Protein AF-A0A4Q5YR07-F1 (afdb_monomer_lite)

Foldseek 3Di:
DDDDDDDDDDDDDDDDDDDDDDDDDDPPPPFDKDKDKDFAFFPFQADPVNPDGAPPPATEREQAPPFQDQFAFQAVVQQKKKKDKDWDAALWKWFFFKKKFKKWAAQDPDQDDFFDFKWKFKFLDDCQPDHGDTPDTDPPDGFWDDKDWPSYFRAYVVGDVPNRRITMIITMGGGGDMDHGGMMMMMMHTYTDPVGDGMGFGWRGDYNDQADPPAFMWMARPDPPPGGIDACFSPDDPDTYGTHTIMMTITGIPQLPPDDAFPKDKPPAPDAAPQDKIFIDRADWKAKDDPAQWPDGIDRIITGAHQAWDKMKMWGHHSRHIDIDIGIHGHHDDPPDPPDPDPPDDPPPPPVPDDDPPDDDDDD

Sequence (364 aa):
MQSNTTQKNITAFFRHGLMLALLFLLTGTAWAQQVYMNGNLRTGTSNAAGTFTAPAGYFVSELQPGNPSPGLSFNWNGNFSAADDFTVPAGQTWNVTQMEFYAYVTGYTSTTVPFDTLFVKIYNTNPSVGTPTPIYGDFTTNRLGTVVSDSTYRLTNPLGTPPTNRLIWRVPANVTTTLTAGTYWVEWSLSGIASVPSHFGPASTVVGTSTQPGNNALQHNFGTTNPGWTAANNATAPAVLPQDFPFKVYYTTTSTCTGPTPTVTVSPSTNLCGPVTLTASGATDYTWTPTAGLSTTTGATVTASPTTTTTYTVTGVTAGCVGTTTVTVNAGPTSAELTGVDPGVIFDQNFDGGLPANWLSVNN

Radius of gyration: 30.44 Å; chains: 1; bounding box: 107×76×51 Å

Secondary structure (DSSP, 8-state):
-------------------------------PPEEEEES----BSB-TTSS-BPPTT-EEEEPPTT---S-EE-BGGGTEEEEEEEEEEEEEEEEEEEEEEEEE-TT---SS--EEEEEEEEESS-TTSS-PPPSEEESSS--B---EEEEEEEE-SSPPSSTTS-EEEEEEEEEEEEEEEEEEEEEEEEEE-TT----EEPPP-BTTBS--TT---EEEE-SSSS-EEEE-B-SSSS---B----EEEEEEE-----SPPP--EEES-SS-BSSEEEEEESSSEEEEE--TTBS-SBSSEEEE--SS-EEEEEEEEETTEEEEEEEEEBPP----------TT----S-GGG---TT------

pLDDT: mean 82.85, std 19.97, range [24.5, 98.81]

Structure (mmCIF, N/CA/C/O backbone):
data_AF-A0A4Q5YR07-F1
#
_entry.id   AF-A0A4Q5YR07-F1
#
loop_
_atom_site.group_PDB
_atom_site.id
_atom_site.type_symbol
_atom_site.label_atom_id
_atom_site.label_alt_id
_atom_site.label_comp_id
_atom_site.label_asym_id
_atom_site.label_entity_id
_atom_site.label_seq_id
_atom_site.pdbx_PDB_ins_code
_atom_site.Cartn_x
_atom_site.Cartn_y
_atom_site.Cartn_z
_atom_site.occupancy
_atom_site.B_iso_or_equiv
_atom_site.auth_seq_id
_atom_site.auth_comp_id
_atom_site.auth_asym_id
_atom_site.auth_atom_id
_atom_site.pdbx_PDB_model_num
ATOM 1 N N . MET A 1 1 ? -26.025 -18.481 -27.783 1.00 30.77 1 MET A N 1
ATOM 2 C CA . MET A 1 1 ? -27.016 -19.521 -27.425 1.00 30.77 1 MET A CA 1
ATOM 3 C C . MET A 1 1 ? -26.264 -20.804 -27.124 1.00 30.77 1 MET A C 1
ATOM 5 O O . MET A 1 1 ? -25.329 -21.078 -27.858 1.00 30.77 1 MET A O 1
ATOM 9 N N . GLN A 1 2 ? -26.699 -21.543 -26.094 1.00 28.58 2 GLN A N 1
ATOM 10 C CA . GLN A 1 2 ? -26.181 -22.848 -25.633 1.00 28.58 2 GLN A CA 1
ATOM 11 C C . GLN A 1 2 ? -24.706 -22.899 -25.143 1.00 28.58 2 GLN A C 1
ATOM 13 O O . GLN A 1 2 ? -23.874 -22.146 -25.626 1.00 28.58 2 GLN A O 1
ATOM 18 N N . SER A 1 3 ? -24.282 -23.824 -24.266 1.00 25.83 3 SER A N 1
ATOM 19 C CA . SER A 1 3 ? -24.809 -24.325 -22.968 1.00 25.83 3 SER A CA 1
ATOM 20 C C . SER A 1 3 ? -23.973 -25.546 -22.515 1.00 25.83 3 SER A C 1
ATOM 22 O O . SER A 1 3 ? -23.576 -26.353 -23.345 1.00 25.83 3 SER A O 1
ATOM 24 N N . ASN A 1 4 ? -23.795 -25.694 -21.195 1.00 25.14 4 ASN A N 1
ATOM 25 C CA . ASN A 1 4 ? -23.444 -26.918 -20.449 1.00 25.14 4 ASN A CA 1
ATOM 26 C C . ASN A 1 4 ? -22.025 -27.531 -20.542 1.00 25.14 4 ASN A C 1
ATOM 28 O O . ASN A 1 4 ? -21.714 -28.365 -21.382 1.00 25.14 4 ASN A O 1
ATOM 32 N N . THR A 1 5 ? -21.230 -27.229 -19.509 1.00 32.19 5 THR A N 1
ATOM 33 C CA . THR A 1 5 ? -20.940 -28.151 -18.384 1.00 32.19 5 THR A CA 1
ATOM 34 C C . THR A 1 5 ? -20.774 -29.655 -18.669 1.00 32.19 5 THR A C 1
ATOM 36 O O . THR A 1 5 ? -21.744 -30.323 -19.012 1.00 32.19 5 THR A O 1
ATOM 39 N N . THR A 1 6 ? -19.630 -30.237 -18.273 1.00 28.30 6 THR A N 1
ATOM 40 C CA . THR A 1 6 ? -19.562 -31.509 -17.505 1.00 28.30 6 THR A CA 1
ATOM 41 C C . THR A 1 6 ? -18.228 -31.620 -16.747 1.00 28.30 6 THR A C 1
ATOM 43 O O . THR A 1 6 ? -17.165 -31.363 -17.300 1.00 28.30 6 THR A O 1
ATOM 46 N N . GLN A 1 7 ? -18.293 -32.042 -15.481 1.00 30.34 7 GLN A N 1
ATOM 47 C CA . GLN A 1 7 ? -17.169 -32.353 -14.587 1.00 30.34 7 GLN A CA 1
ATOM 48 C C . GLN A 1 7 ? -17.347 -33.797 -14.085 1.00 30.34 7 GLN A C 1
ATOM 50 O O . GLN A 1 7 ? -18.448 -34.105 -13.629 1.00 30.34 7 GLN A O 1
ATOM 55 N N . LYS A 1 8 ? -16.305 -34.651 -14.172 1.00 24.50 8 LYS A N 1
ATOM 56 C CA . LYS A 1 8 ? -16.073 -35.974 -13.506 1.00 24.50 8 LYS A CA 1
ATOM 57 C C . LYS A 1 8 ? -14.959 -36.737 -14.267 1.00 24.50 8 LYS A C 1
ATOM 59 O O . LYS A 1 8 ? -14.778 -36.467 -15.445 1.00 24.50 8 LYS A O 1
ATOM 64 N N . ASN A 1 9 ? -14.161 -37.661 -13.713 1.00 27.08 9 ASN A N 1
ATOM 65 C CA . ASN A 1 9 ? -14.263 -38.482 -12.493 1.00 27.08 9 ASN A CA 1
ATOM 66 C C . ASN A 1 9 ? -12.887 -38.730 -11.824 1.00 27.08 9 ASN A C 1
ATOM 68 O O . ASN A 1 9 ? -11.843 -38.554 -12.444 1.00 27.08 9 ASN A O 1
ATOM 72 N N . ILE A 1 10 ? -12.922 -39.238 -10.585 1.00 31.88 10 ILE A N 1
ATOM 73 C CA . ILE A 1 10 ? -11.793 -39.808 -9.823 1.00 31.88 10 ILE A CA 1
ATOM 74 C C . ILE A 1 10 ? -11.963 -41.340 -9.730 1.00 31.88 10 ILE A C 1
ATOM 76 O O . ILE A 1 10 ? -13.089 -41.822 -9.616 1.00 31.88 10 ILE A O 1
ATOM 80 N N . THR A 1 11 ? -10.859 -42.092 -9.689 1.00 27.42 11 THR A N 1
ATOM 81 C CA . THR A 1 11 ? -10.778 -43.509 -9.259 1.00 27.42 11 THR A CA 1
ATOM 82 C C . THR A 1 11 ? -9.706 -43.615 -8.161 1.00 27.42 11 THR A C 1
ATOM 84 O O . THR A 1 11 ? -8.580 -43.211 -8.424 1.00 27.42 11 THR A O 1
ATOM 87 N N . ALA A 1 12 ? -9.943 -43.965 -6.888 1.00 27.55 12 ALA A N 1
ATOM 88 C CA . ALA A 1 12 ? -10.706 -45.044 -6.225 1.00 27.55 12 ALA A CA 1
ATOM 89 C C . ALA A 1 12 ? -9.799 -46.204 -5.748 1.00 27.55 12 ALA A C 1
ATOM 91 O O . ALA A 1 12 ? -9.234 -46.907 -6.577 1.00 27.55 12 ALA A O 1
ATOM 92 N N . PHE A 1 13 ? -9.731 -46.446 -4.425 1.00 27.05 13 PHE A N 1
ATOM 93 C CA . PHE A 1 13 ? -9.347 -47.740 -3.820 1.00 27.05 13 PHE A CA 1
ATOM 94 C C . PHE A 1 13 ? -9.977 -47.948 -2.417 1.00 27.05 13 PHE A C 1
ATOM 96 O O . PHE A 1 13 ? -10.456 -47.001 -1.797 1.00 27.05 13 PHE A O 1
ATOM 103 N N . PHE A 1 14 ? -10.027 -49.207 -1.958 1.00 30.06 14 PHE A N 1
ATOM 104 C CA . PHE A 1 14 ? -10.931 -49.793 -0.934 1.00 30.06 14 PHE A CA 1
ATOM 105 C C . PHE A 1 14 ? -10.131 -50.630 0.113 1.00 30.06 14 PHE A C 1
ATOM 107 O O . PHE A 1 14 ? -9.016 -51.024 -0.211 1.00 30.06 14 PHE A O 1
ATOM 114 N N . ARG A 1 15 ? -10.590 -51.028 1.324 1.00 32.94 15 ARG A N 1
ATOM 115 C CA . ARG A 1 15 ? -11.853 -50.876 2.109 1.00 32.94 15 ARG A CA 1
ATOM 116 C C . ARG A 1 15 ? -11.593 -51.255 3.603 1.00 32.94 15 ARG A C 1
ATOM 118 O O . ARG A 1 15 ? -10.684 -52.040 3.849 1.00 32.94 15 ARG A O 1
ATOM 125 N N . HIS A 1 16 ? -12.492 -50.853 4.523 1.00 31.12 16 HIS A N 1
ATOM 126 C CA . HIS A 1 16 ? -12.628 -51.255 5.955 1.00 31.12 16 HIS A CA 1
ATOM 127 C C . HIS A 1 16 ? -11.674 -50.549 6.955 1.00 31.12 16 HIS A C 1
ATOM 129 O O . HIS A 1 16 ? -10.504 -50.380 6.653 1.00 31.12 16 HIS A O 1
ATOM 135 N N . GLY A 1 17 ? -12.098 -50.142 8.163 1.00 26.98 17 GLY A N 1
ATOM 136 C CA . GLY A 1 17 ? -13.443 -50.165 8.764 1.00 26.98 17 GLY A CA 1
ATOM 137 C C . GLY A 1 17 ? -13.484 -49.601 10.204 1.00 26.98 17 GLY A C 1
ATOM 138 O O . GLY A 1 17 ? -12.454 -49.220 10.744 1.00 26.98 17 GLY A O 1
ATOM 139 N N . LEU A 1 18 ? -14.683 -49.631 10.807 1.00 28.12 18 LEU A N 1
ATOM 140 C CA . LEU A 1 18 ? -15.052 -49.241 12.186 1.00 28.12 18 LEU A CA 1
ATOM 141 C C . LEU A 1 18 ? -15.192 -47.730 12.498 1.00 28.12 18 LEU A C 1
ATOM 143 O O . LEU A 1 18 ? -14.236 -46.962 12.489 1.00 28.12 18 LEU A O 1
ATOM 147 N N . MET A 1 19 ? -16.421 -47.327 12.844 1.00 30.62 19 MET A N 1
ATOM 148 C CA . MET A 1 19 ? -16.725 -46.044 13.489 1.00 30.62 19 MET A CA 1
ATOM 149 C C . MET A 1 19 ? -16.301 -46.071 14.963 1.00 30.62 19 MET A C 1
ATOM 151 O O . MET A 1 19 ? -16.647 -47.009 15.679 1.00 30.62 19 MET A O 1
ATOM 155 N N . LEU A 1 20 ? -15.695 -44.983 15.439 1.00 28.19 20 LEU A N 1
ATOM 156 C CA . LEU A 1 20 ? -15.760 -44.581 16.844 1.00 28.19 20 LEU A CA 1
ATOM 157 C C . LEU A 1 20 ? -16.170 -43.103 16.892 1.00 28.19 20 LEU A C 1
ATOM 159 O O . LEU A 1 20 ? -15.632 -42.287 16.146 1.00 28.19 20 LEU A O 1
ATOM 163 N N . ALA A 1 21 ? -17.165 -42.774 17.713 1.00 31.42 21 ALA A N 1
ATOM 164 C CA . ALA A 1 21 ? -17.723 -41.428 17.809 1.00 31.42 21 ALA A CA 1
ATOM 165 C C . ALA A 1 21 ? -17.108 -40.640 18.979 1.00 31.42 21 ALA A C 1
ATOM 167 O O . ALA A 1 21 ? -16.746 -41.233 19.988 1.00 31.42 21 ALA A O 1
ATOM 168 N N . LEU A 1 22 ? -17.084 -39.306 18.839 1.00 35.78 22 LEU A N 1
ATOM 169 C CA . LEU A 1 22 ? -16.732 -38.294 19.851 1.00 35.78 22 LEU A CA 1
ATOM 170 C C . LEU A 1 22 ? -15.354 -38.441 20.535 1.00 35.78 22 LEU A C 1
ATOM 172 O O . LEU A 1 22 ? -15.221 -39.170 21.509 1.00 35.78 22 LEU A O 1
ATOM 176 N N . LEU A 1 23 ? -14.397 -37.583 20.153 1.00 31.61 23 LEU A N 1
ATOM 177 C CA . LEU A 1 23 ? -13.938 -36.474 21.014 1.00 31.61 23 LEU A CA 1
ATOM 178 C C . LEU A 1 23 ? -12.977 -35.544 20.244 1.00 31.61 23 LEU A C 1
ATOM 180 O O . LEU A 1 23 ? -11.852 -35.927 19.950 1.00 31.61 23 LEU A O 1
ATOM 184 N N . PHE A 1 24 ? -13.389 -34.303 19.978 1.00 30.42 24 PHE A N 1
ATOM 185 C CA . PHE A 1 24 ? -12.469 -33.184 19.717 1.00 30.42 24 PHE A CA 1
ATOM 186 C C . PHE A 1 24 ? -13.055 -31.905 20.329 1.00 30.42 24 PHE A C 1
ATOM 188 O O . PHE A 1 24 ? -13.577 -31.027 19.646 1.00 30.42 24 PHE A O 1
ATOM 195 N N . LEU A 1 25 ? -12.982 -31.820 21.660 1.00 37.53 25 LEU A N 1
ATOM 196 C CA . LEU A 1 25 ? -12.890 -30.514 22.310 1.00 37.53 25 LEU A CA 1
ATOM 197 C C . LEU A 1 25 ? -11.499 -29.932 22.011 1.00 37.53 25 LEU A C 1
ATOM 199 O O . LEU A 1 25 ? -10.520 -30.673 21.988 1.00 37.53 25 LEU A O 1
ATOM 203 N N . LEU A 1 26 ? -11.423 -28.607 21.858 1.00 43.66 26 LEU A N 1
ATOM 204 C CA . LEU A 1 26 ? -10.180 -27.826 21.768 1.00 43.66 26 LEU A CA 1
ATOM 205 C C . LEU A 1 26 ? -9.256 -28.166 20.580 1.00 43.66 26 LEU A C 1
ATOM 207 O O . LEU A 1 26 ? -8.098 -28.538 20.755 1.00 43.66 26 LEU A O 1
ATOM 211 N N . THR A 1 27 ? -9.701 -27.859 19.359 1.00 39.06 27 THR A N 1
ATOM 212 C CA . THR A 1 27 ? -8.767 -27.305 18.364 1.00 39.06 27 THR A CA 1
ATOM 213 C C . THR A 1 27 ? -8.758 -25.790 18.528 1.00 39.06 27 THR A C 1
ATOM 215 O O . THR A 1 27 ? -9.731 -25.126 18.166 1.00 39.06 27 THR A O 1
ATOM 218 N N . GLY A 1 28 ? -7.687 -25.234 19.098 1.00 37.22 28 GLY A N 1
ATOM 219 C CA . GLY A 1 28 ? -7.513 -23.782 19.141 1.00 37.22 28 GLY A CA 1
ATOM 220 C C . GLY A 1 28 ? -7.574 -23.205 17.726 1.00 37.22 28 GLY A C 1
ATOM 221 O O . GLY A 1 28 ? -6.997 -23.777 16.800 1.00 37.22 28 GLY A O 1
ATOM 222 N N . THR A 1 29 ? -8.282 -22.091 17.549 1.00 46.03 29 THR A N 1
ATOM 223 C CA . THR A 1 29 ? -8.342 -21.375 16.272 1.00 46.03 29 THR A CA 1
ATOM 224 C C . THR A 1 29 ? -6.957 -20.830 15.940 1.00 46.03 29 THR A C 1
ATOM 226 O O . THR A 1 29 ? -6.579 -19.747 16.388 1.00 46.03 29 THR A O 1
ATOM 229 N N . ALA A 1 30 ? -6.184 -21.587 15.162 1.00 46.91 30 ALA A N 1
ATOM 230 C CA . ALA A 1 30 ? -4.974 -21.081 14.538 1.00 46.91 30 ALA A CA 1
ATOM 231 C C . ALA A 1 30 ? -5.385 -19.945 13.593 1.00 46.91 30 ALA A C 1
ATOM 233 O O . ALA A 1 30 ? -5.995 -20.184 12.550 1.00 46.91 30 ALA A O 1
ATOM 234 N N . TRP A 1 31 ? -5.116 -18.704 14.000 1.00 60.69 31 TRP A N 1
ATOM 235 C CA . TRP A 1 31 ? -5.473 -17.519 13.230 1.00 60.69 31 TRP A CA 1
ATOM 236 C C . TRP A 1 31 ? -4.753 -17.564 11.880 1.00 60.69 31 TRP A C 1
ATOM 238 O O . TRP A 1 31 ? -3.525 -17.488 11.822 1.00 60.69 31 TRP A O 1
ATOM 248 N N . ALA A 1 32 ? -5.515 -17.721 10.797 1.00 71.75 32 ALA A N 1
ATOM 249 C CA . ALA A 1 32 ? -4.956 -17.730 9.453 1.00 71.75 32 ALA A CA 1
ATOM 250 C C . ALA A 1 32 ? -4.275 -16.385 9.162 1.00 71.75 32 ALA A C 1
ATOM 252 O O . ALA A 1 32 ? -4.834 -15.326 9.455 1.00 71.75 32 ALA A O 1
ATOM 253 N N . GLN A 1 33 ? -3.076 -16.431 8.577 1.00 84.69 33 GLN A N 1
ATOM 254 C CA . GLN A 1 33 ? -2.374 -15.228 8.144 1.00 84.69 33 GLN A CA 1
ATOM 255 C C . GLN A 1 33 ? -3.175 -14.547 7.027 1.00 84.69 33 GLN A C 1
ATOM 257 O O . GLN A 1 33 ? -3.495 -15.160 6.008 1.00 84.69 33 GLN A O 1
ATOM 262 N N . GLN A 1 34 ? -3.500 -13.280 7.240 1.00 89.31 34 GLN A N 1
ATOM 263 C CA . GLN A 1 34 ? -4.187 -12.400 6.307 1.00 89.31 34 GLN A CA 1
ATOM 264 C C . GLN A 1 34 ? -3.187 -11.438 5.663 1.00 89.31 34 GLN A C 1
ATOM 266 O O . GLN A 1 34 ? -2.083 -11.220 6.169 1.00 89.31 34 GLN A O 1
ATOM 271 N N . VAL A 1 35 ? -3.582 -10.872 4.522 1.00 89.56 35 VAL A N 1
ATOM 272 C CA . VAL A 1 35 ? -2.758 -9.948 3.742 1.00 89.56 35 VAL A CA 1
ATOM 273 C C . VAL A 1 35 ? -3.606 -8.752 3.340 1.00 89.56 35 VAL A C 1
ATOM 275 O O . VAL A 1 35 ? -4.574 -8.896 2.596 1.00 89.56 35 VAL A O 1
ATOM 278 N N . TYR A 1 36 ? -3.225 -7.571 3.812 1.00 92.88 36 TYR A N 1
ATOM 279 C CA . TYR A 1 36 ? -3.660 -6.308 3.226 1.00 92.88 36 TYR A CA 1
ATOM 280 C C . TYR A 1 36 ? -2.686 -5.943 2.105 1.00 92.88 36 TYR A C 1
ATOM 282 O O . TYR A 1 36 ? -1.485 -6.197 2.222 1.00 92.88 36 TYR A O 1
ATOM 290 N N . MET A 1 37 ? -3.204 -5.373 1.021 1.00 91.75 37 MET A N 1
ATOM 291 C CA . MET A 1 37 ? -2.425 -4.935 -0.134 1.00 91.75 37 MET A CA 1
ATOM 292 C C . MET A 1 37 ? -2.794 -3.482 -0.417 1.00 91.75 37 MET A C 1
ATOM 294 O O . MET A 1 37 ? -3.957 -3.216 -0.720 1.00 91.75 37 MET A O 1
ATOM 298 N N . ASN A 1 38 ? -1.825 -2.571 -0.322 1.00 92.12 38 ASN A N 1
ATOM 299 C CA . ASN A 1 38 ? -1.979 -1.245 -0.902 1.00 92.12 38 ASN A CA 1
ATOM 300 C C . ASN A 1 38 ? -1.567 -1.296 -2.371 1.00 92.12 38 ASN A C 1
ATOM 302 O O . ASN A 1 38 ? -0.552 -1.917 -2.699 1.00 92.12 38 ASN A O 1
ATOM 306 N N . GLY A 1 39 ? -2.338 -0.632 -3.230 1.00 86.31 39 GLY A N 1
ATOM 307 C CA . GLY A 1 39 ? -2.046 -0.481 -4.653 1.00 86.31 39 GLY A CA 1
ATOM 308 C C . GLY A 1 39 ? -1.987 -1.767 -5.494 1.00 86.31 39 GLY A C 1
ATOM 309 O O . GLY A 1 39 ? -1.956 -2.899 -5.013 1.00 86.31 39 GLY A O 1
ATOM 310 N N . ASN A 1 40 ? -1.930 -1.571 -6.812 1.00 86.75 40 ASN A N 1
ATOM 311 C CA . ASN A 1 40 ? -1.648 -2.628 -7.787 1.00 86.75 40 ASN A CA 1
ATOM 312 C C . ASN A 1 40 ? -0.242 -2.438 -8.369 1.00 86.75 40 ASN A C 1
ATOM 314 O O . ASN A 1 40 ? 0.288 -1.332 -8.386 1.00 86.75 40 ASN A O 1
ATOM 318 N N . LEU A 1 41 ? 0.365 -3.503 -8.899 1.00 89.00 41 LEU A N 1
ATOM 319 C CA . LEU A 1 41 ? 1.694 -3.425 -9.526 1.00 89.00 41 LEU A CA 1
ATOM 320 C C . LEU A 1 41 ? 1.704 -3.857 -10.997 1.00 89.00 41 LEU A C 1
ATOM 322 O O . LEU A 1 41 ? 2.400 -3.250 -11.812 1.00 89.00 41 LEU A O 1
ATOM 326 N N . ARG A 1 42 ? 0.972 -4.922 -11.339 1.00 93.69 42 ARG A N 1
ATOM 327 C CA . ARG A 1 42 ? 1.025 -5.577 -12.655 1.00 93.69 42 ARG A CA 1
ATOM 328 C C . ARG A 1 42 ? -0.058 -5.038 -13.585 1.00 93.69 42 ARG A C 1
ATOM 330 O O . ARG A 1 42 ? -1.208 -4.909 -13.181 1.00 93.69 42 ARG A O 1
ATOM 337 N N . THR A 1 43 ? 0.305 -4.802 -14.842 1.00 93.06 43 THR A N 1
ATOM 338 C CA . THR A 1 43 ? -0.604 -4.338 -15.907 1.00 93.06 43 THR A CA 1
ATOM 339 C C . THR A 1 43 ? -0.959 -5.432 -16.913 1.00 93.06 43 THR A C 1
ATOM 341 O O . THR A 1 43 ? -1.889 -5.258 -17.693 1.00 93.06 43 THR A O 1
ATOM 344 N N . GLY A 1 44 ? -0.254 -6.568 -16.891 1.00 91.75 44 GLY A N 1
ATOM 345 C CA . GLY A 1 44 ? -0.522 -7.721 -17.751 1.00 91.75 44 GLY A CA 1
ATOM 346 C C . GLY A 1 44 ? 0.727 -8.565 -18.004 1.00 91.75 44 GLY A C 1
ATOM 347 O O . GLY A 1 44 ? 1.703 -8.493 -17.258 1.00 91.75 44 GLY A O 1
ATOM 348 N N . THR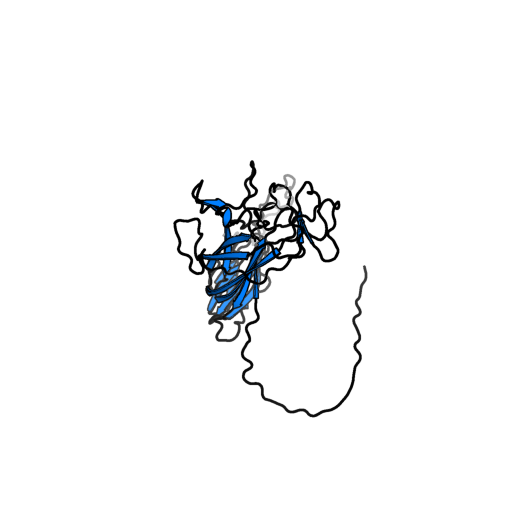 A 1 45 ? 0.703 -9.353 -19.078 1.00 96.25 45 THR A N 1
ATOM 349 C CA . THR A 1 45 ? 1.873 -10.070 -19.627 1.00 96.25 45 THR A CA 1
ATOM 350 C C . THR A 1 45 ? 2.558 -9.311 -20.765 1.00 96.25 45 THR A C 1
ATOM 352 O O . THR A 1 45 ? 3.692 -9.623 -21.111 1.00 96.25 45 THR A O 1
ATOM 355 N N . SER A 1 46 ? 1.887 -8.313 -21.339 1.00 94.81 46 SER A N 1
ATOM 356 C CA . SER A 1 46 ? 2.355 -7.513 -22.474 1.00 94.81 46 SER A CA 1
ATOM 357 C C . SER A 1 46 ? 2.079 -6.037 -22.218 1.00 94.81 46 SER A C 1
ATOM 359 O O . SER A 1 46 ? 1.178 -5.705 -21.446 1.00 94.81 46 SER A O 1
ATOM 361 N N . ASN A 1 47 ? 2.846 -5.154 -22.853 1.00 94.06 47 ASN A N 1
ATOM 362 C CA . ASN A 1 47 ? 2.583 -3.720 -22.802 1.00 94.06 47 ASN A CA 1
ATOM 363 C C . ASN A 1 47 ? 1.326 -3.356 -23.622 1.00 94.06 47 ASN A C 1
ATOM 365 O O . ASN A 1 47 ? 0.931 -4.088 -24.530 1.00 94.06 47 ASN A O 1
ATOM 369 N N . ALA A 1 48 ? 0.711 -2.211 -23.334 1.00 91.69 48 ALA A N 1
ATOM 370 C CA . ALA A 1 48 ? -0.553 -1.772 -23.924 1.00 91.69 48 ALA A CA 1
ATOM 371 C C . ALA A 1 48 ? -0.478 -1.580 -25.449 1.00 91.69 48 ALA A C 1
ATOM 373 O O . ALA A 1 48 ? -1.475 -1.753 -26.144 1.00 91.69 48 ALA A O 1
ATOM 374 N N . ALA A 1 49 ? 0.708 -1.266 -25.982 1.00 91.69 49 ALA A N 1
ATOM 375 C CA . ALA A 1 49 ? 0.947 -1.169 -27.422 1.00 91.69 49 ALA A CA 1
ATOM 376 C C . ALA A 1 49 ? 1.151 -2.535 -28.118 1.00 91.69 49 ALA A C 1
ATOM 378 O O . ALA A 1 49 ? 1.296 -2.573 -29.337 1.00 91.69 49 ALA A O 1
ATOM 379 N N . GLY A 1 50 ? 1.226 -3.646 -27.374 1.00 92.44 50 GLY A N 1
ATOM 380 C CA . GLY A 1 50 ? 1.478 -4.993 -27.906 1.00 92.44 50 GLY A CA 1
ATOM 381 C C . GLY A 1 50 ? 2.882 -5.213 -28.492 1.00 92.44 50 GLY A C 1
ATOM 382 O O . GLY A 1 50 ? 3.165 -6.285 -29.022 1.00 92.44 50 GLY A O 1
ATOM 383 N N . THR A 1 51 ? 3.771 -4.221 -28.402 1.00 93.94 51 THR A N 1
ATOM 384 C CA . THR A 1 51 ? 5.134 -4.247 -28.959 1.00 93.94 51 THR A CA 1
ATOM 385 C C . THR A 1 51 ? 6.133 -5.033 -28.110 1.00 93.94 51 THR A C 1
ATOM 387 O O . THR A 1 51 ? 7.212 -5.373 -28.591 1.00 93.94 51 THR A O 1
ATOM 390 N N . PHE A 1 52 ? 5.786 -5.346 -26.861 1.00 95.69 52 PHE A N 1
ATOM 391 C CA . PHE A 1 52 ? 6.566 -6.182 -25.959 1.00 95.69 52 PHE A CA 1
ATOM 392 C C . PHE A 1 52 ? 5.659 -7.115 -25.152 1.00 95.69 52 PHE A C 1
ATOM 394 O O . PHE A 1 52 ? 4.717 -6.679 -24.491 1.00 95.69 52 PHE A O 1
ATOM 401 N N . THR A 1 53 ? 6.019 -8.397 -25.140 1.00 96.44 53 THR A N 1
ATOM 402 C CA . THR A 1 53 ? 5.453 -9.424 -24.261 1.00 96.44 53 THR A CA 1
ATOM 403 C C . THR A 1 53 ? 6.569 -9.944 -23.366 1.00 96.44 53 THR A C 1
ATOM 405 O O . THR A 1 53 ? 7.659 -10.254 -23.849 1.00 96.44 53 THR A O 1
ATOM 408 N N . ALA A 1 54 ? 6.312 -10.016 -22.062 1.00 95.94 54 ALA A N 1
ATOM 409 C CA . ALA A 1 54 ? 7.258 -10.546 -21.095 1.00 95.94 54 ALA A CA 1
ATOM 410 C C . ALA A 1 54 ? 7.528 -12.048 -21.344 1.00 95.94 54 ALA A C 1
ATOM 412 O O . ALA A 1 54 ? 6.663 -12.752 -21.873 1.00 95.94 54 ALA A O 1
ATOM 413 N N . PRO A 1 55 ? 8.709 -12.566 -20.956 1.00 95.94 55 PRO A N 1
ATOM 414 C CA . PRO A 1 55 ? 8.991 -14.000 -20.989 1.00 95.94 55 PRO A CA 1
ATOM 415 C C . PRO A 1 55 ? 7.939 -14.831 -20.238 1.00 95.94 55 PRO A C 1
ATOM 417 O O . PRO A 1 55 ? 7.288 -14.345 -19.314 1.00 95.94 55 PRO A O 1
ATOM 420 N N . ALA A 1 56 ? 7.792 -16.110 -20.592 1.00 96.12 56 ALA A N 1
ATOM 421 C CA . ALA A 1 56 ? 6.845 -16.999 -19.919 1.00 96.12 56 ALA A CA 1
ATOM 422 C C . ALA A 1 56 ? 7.093 -17.045 -18.396 1.00 96.12 56 ALA A C 1
ATOM 424 O O . ALA A 1 56 ? 8.225 -17.219 -17.947 1.00 96.12 56 ALA A O 1
ATOM 425 N N . GLY A 1 57 ? 6.028 -16.873 -17.607 1.00 93.25 57 GLY A N 1
ATOM 426 C CA . GLY A 1 57 ? 6.099 -16.763 -16.144 1.00 93.25 57 GLY A CA 1
ATOM 427 C C . GLY A 1 57 ? 6.405 -15.356 -15.607 1.00 93.25 57 GLY A C 1
ATOM 428 O O . GLY A 1 57 ? 6.361 -15.166 -14.392 1.00 93.25 57 GLY A O 1
ATOM 429 N N . TYR A 1 58 ? 6.667 -14.379 -16.482 1.00 96.06 58 TYR A N 1
ATOM 430 C CA . TYR A 1 58 ? 6.876 -12.978 -16.121 1.00 96.06 58 TYR A CA 1
ATOM 431 C C . TYR A 1 58 ? 5.686 -12.088 -16.501 1.00 96.06 58 TYR A C 1
ATOM 433 O O . TYR A 1 58 ? 4.864 -12.413 -17.358 1.00 96.06 58 TYR A O 1
ATOM 441 N N . PHE A 1 59 ? 5.630 -10.929 -15.855 1.00 96.62 59 PHE A N 1
ATOM 442 C CA . PHE A 1 59 ? 4.603 -9.907 -16.015 1.00 96.62 59 PHE A CA 1
ATOM 443 C C . PHE A 1 59 ? 5.230 -8.551 -16.345 1.00 96.62 59 PHE A C 1
ATOM 445 O O . PHE A 1 59 ? 6.437 -8.334 -16.194 1.00 96.62 59 PHE A O 1
ATOM 452 N N . VAL A 1 60 ? 4.388 -7.610 -16.757 1.00 96.19 60 VAL A N 1
ATOM 453 C CA . VAL A 1 60 ? 4.755 -6.206 -16.933 1.00 96.19 60 VAL A CA 1
ATOM 454 C C . VAL A 1 60 ? 4.099 -5.335 -15.865 1.00 96.19 60 VAL A C 1
ATOM 456 O O . VAL A 1 60 ? 2.978 -5.586 -15.423 1.00 96.19 60 VAL A O 1
ATOM 459 N N . SER A 1 61 ? 4.816 -4.293 -15.464 1.00 96.00 61 SER A N 1
ATOM 460 C CA . SER A 1 61 ? 4.303 -3.130 -14.751 1.00 96.00 61 SER A CA 1
ATOM 461 C C . SER A 1 61 ? 4.573 -1.932 -15.649 1.00 96.00 61 SER A C 1
ATOM 463 O O . SER A 1 61 ? 5.685 -1.407 -15.666 1.00 96.00 61 SER A O 1
ATOM 465 N N . GLU A 1 62 ? 3.610 -1.557 -16.482 1.00 93.88 62 GLU A N 1
ATOM 466 C CA . GLU A 1 62 ? 3.797 -0.480 -17.455 1.00 93.88 62 GLU A CA 1
ATOM 467 C C . GLU A 1 62 ? 3.454 0.894 -16.879 1.00 93.88 62 GLU A C 1
ATOM 469 O O . GLU A 1 62 ? 2.448 1.075 -16.190 1.00 93.88 62 GLU A O 1
ATOM 474 N N . LEU A 1 63 ? 4.290 1.879 -17.197 1.00 91.56 63 LEU A N 1
ATOM 475 C CA . LEU A 1 63 ? 4.046 3.279 -16.892 1.00 91.56 63 LEU A CA 1
ATOM 476 C C . LEU A 1 63 ? 2.783 3.792 -17.605 1.00 91.56 63 LEU A C 1
ATOM 478 O O . LEU A 1 63 ? 2.699 3.775 -18.830 1.00 91.56 63 LEU A O 1
ATOM 482 N N . GLN A 1 64 ? 1.803 4.247 -16.825 1.00 88.44 64 GLN A N 1
ATOM 483 C CA . GLN A 1 64 ? 0.501 4.672 -17.345 1.00 88.44 64 GLN A CA 1
ATOM 484 C C . GLN A 1 64 ? 0.558 6.029 -18.064 1.00 88.44 64 GLN A C 1
ATOM 486 O O . GLN A 1 64 ? 1.422 6.849 -17.741 1.00 88.44 64 GLN A O 1
ATOM 491 N N . PRO A 1 65 ? -0.362 6.300 -19.015 1.00 85.44 65 PRO A N 1
ATOM 492 C CA . PRO A 1 65 ? -0.434 7.587 -19.703 1.00 85.44 65 PRO A CA 1
ATOM 493 C C . PRO A 1 65 ? -0.460 8.766 -18.721 1.00 85.44 65 PRO A C 1
ATOM 495 O O . PRO A 1 65 ? -1.219 8.760 -17.757 1.00 85.44 65 PRO A O 1
ATOM 498 N N . GLY A 1 66 ? 0.383 9.774 -18.957 1.00 80.75 66 GLY A N 1
ATOM 499 C CA . GLY A 1 66 ? 0.525 10.939 -18.074 1.00 80.75 66 GLY A CA 1
ATOM 500 C C . GLY A 1 66 ? 1.503 10.766 -16.901 1.00 80.75 66 GLY A C 1
ATOM 501 O O . GLY A 1 66 ? 1.794 11.748 -16.221 1.00 80.75 66 GLY A O 1
ATOM 502 N N . ASN A 1 67 ? 2.066 9.574 -16.678 1.00 84.38 67 ASN A N 1
ATOM 503 C CA . ASN A 1 67 ? 3.167 9.391 -15.730 1.00 84.38 67 ASN A CA 1
ATOM 504 C C . ASN A 1 67 ? 4.525 9.492 -16.464 1.00 84.38 67 ASN A C 1
ATOM 506 O O . ASN A 1 67 ? 4.756 8.718 -17.391 1.00 84.38 67 ASN A O 1
ATOM 510 N N . PRO A 1 68 ? 5.444 10.402 -16.073 1.00 82.19 68 PRO A N 1
ATOM 511 C CA . PRO A 1 68 ? 6.730 10.605 -16.747 1.00 82.19 68 PRO A CA 1
ATOM 512 C C . PRO A 1 68 ? 7.859 9.749 -16.148 1.00 82.19 68 PRO A C 1
ATOM 514 O O . PRO A 1 68 ? 8.870 9.511 -16.805 1.00 82.19 68 PRO A O 1
ATOM 517 N N . SER A 1 69 ? 7.710 9.299 -14.895 1.00 88.19 69 SER A N 1
ATOM 518 C CA . SER A 1 69 ? 8.757 8.604 -14.143 1.00 88.19 69 SER A CA 1
ATOM 519 C C . SER A 1 69 ? 8.391 7.141 -13.890 1.00 88.19 69 SER A C 1
ATOM 521 O O . SER A 1 69 ? 7.300 6.875 -13.382 1.00 88.19 69 SER A O 1
ATOM 523 N N . PRO A 1 70 ? 9.291 6.173 -14.151 1.00 89.50 70 PRO A N 1
ATOM 524 C CA . PRO A 1 70 ? 9.047 4.772 -13.815 1.00 89.50 70 PRO A CA 1
ATOM 525 C C . PRO A 1 70 ? 8.958 4.513 -12.301 1.00 89.50 70 PRO A C 1
ATOM 527 O O . PRO A 1 70 ? 8.423 3.474 -11.915 1.00 89.50 70 PRO A O 1
ATOM 530 N N . GLY A 1 71 ? 9.428 5.428 -11.451 1.00 91.50 71 GLY A N 1
ATOM 531 C CA . GLY A 1 71 ? 9.389 5.277 -9.998 1.00 91.50 71 GLY A CA 1
ATOM 532 C C . GLY A 1 71 ? 9.984 6.469 -9.250 1.00 91.50 71 GLY A C 1
ATOM 533 O O . GLY A 1 71 ? 10.450 7.431 -9.863 1.00 91.50 71 GLY A O 1
ATOM 534 N N . LEU A 1 72 ? 9.989 6.391 -7.922 1.00 91.62 72 LEU A N 1
ATOM 535 C CA . LEU A 1 72 ? 10.572 7.396 -7.027 1.00 91.62 72 LEU A CA 1
ATOM 536 C C . LEU A 1 72 ? 11.715 6.786 -6.206 1.00 91.62 72 LEU A C 1
ATOM 538 O O . LEU A 1 72 ? 11.763 5.576 -5.988 1.00 91.62 72 LEU A O 1
ATOM 542 N N . SER A 1 73 ? 12.669 7.615 -5.783 1.00 91.06 73 SER A N 1
ATOM 543 C CA . SER A 1 73 ? 13.775 7.175 -4.923 1.00 91.06 73 SER A CA 1
ATOM 544 C C . SER A 1 73 ? 13.314 7.055 -3.470 1.00 91.06 73 SER A C 1
ATOM 546 O O . SER A 1 73 ? 12.664 7.957 -2.953 1.00 91.06 73 SER A O 1
ATOM 548 N N . PHE A 1 74 ? 13.716 5.981 -2.800 1.00 92.69 74 PHE A N 1
ATOM 549 C CA . PHE A 1 74 ? 13.675 5.839 -1.338 1.00 92.69 74 PHE A CA 1
ATOM 550 C C . PHE A 1 74 ? 14.996 5.240 -0.826 1.00 92.69 74 PHE A C 1
ATOM 552 O O . PHE A 1 74 ? 15.034 4.399 0.073 1.00 92.69 74 PHE A O 1
ATOM 559 N N . ASN A 1 75 ? 16.085 5.639 -1.490 1.00 92.62 75 ASN A N 1
ATOM 560 C CA . ASN A 1 75 ? 17.431 5.159 -1.228 1.00 92.62 75 ASN A CA 1
ATOM 561 C C . ASN A 1 75 ? 18.019 5.833 0.012 1.00 92.62 75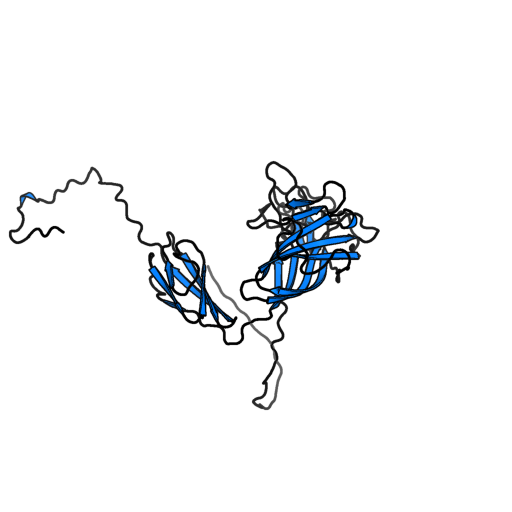 ASN A C 1
ATOM 563 O O . ASN A 1 75 ? 18.237 7.048 0.021 1.00 92.62 75 ASN A O 1
ATOM 567 N N . TRP A 1 76 ? 18.347 5.013 1.007 1.00 94.06 76 TRP A N 1
ATOM 568 C CA . TRP A 1 76 ? 19.008 5.380 2.252 1.00 94.06 76 TRP A CA 1
ATOM 569 C C . TRP A 1 76 ? 20.274 6.204 2.012 1.00 94.06 76 TRP A C 1
ATOM 571 O O . TRP A 1 76 ? 20.437 7.279 2.583 1.00 94.06 76 TRP A O 1
ATOM 581 N N . ASN A 1 77 ? 21.121 5.769 1.075 1.00 90.19 77 ASN A N 1
ATOM 582 C CA . ASN A 1 77 ? 22.379 6.448 0.743 1.00 90.19 77 ASN A CA 1
ATOM 583 C C . ASN A 1 77 ? 22.157 7.784 0.005 1.00 90.19 77 ASN A C 1
ATOM 585 O O . ASN A 1 77 ? 23.068 8.603 -0.085 1.00 90.19 77 ASN A O 1
ATOM 589 N N . GLY A 1 78 ? 20.948 8.011 -0.521 1.00 90.62 78 GLY A N 1
ATOM 590 C CA . GLY A 1 78 ? 20.494 9.301 -1.045 1.00 90.62 78 GLY A CA 1
ATOM 591 C C . GLY A 1 78 ? 19.771 10.174 -0.011 1.00 90.62 78 GLY A C 1
ATOM 592 O O . GLY A 1 78 ? 19.418 11.301 -0.337 1.00 90.62 78 GLY A O 1
ATOM 593 N N . ASN A 1 79 ? 19.576 9.680 1.216 1.00 94.56 79 ASN A N 1
ATOM 594 C CA . ASN A 1 79 ? 18.738 10.252 2.275 1.00 94.56 79 ASN A CA 1
ATOM 595 C C . ASN A 1 79 ? 17.239 10.352 1.931 1.00 94.56 79 ASN A C 1
ATOM 597 O O . ASN A 1 79 ? 16.564 11.300 2.340 1.00 94.56 79 ASN A O 1
ATOM 601 N N . PHE A 1 80 ? 16.717 9.377 1.179 1.00 95.19 80 PHE A N 1
ATOM 602 C CA . PHE A 1 80 ? 15.298 9.303 0.830 1.00 95.19 80 PHE A CA 1
ATOM 603 C C . PHE A 1 80 ? 14.592 8.120 1.497 1.00 95.19 80 PHE A C 1
ATOM 605 O O . PHE A 1 80 ? 15.135 7.018 1.587 1.00 95.19 80 PHE A O 1
ATOM 612 N N . SER A 1 81 ? 13.338 8.328 1.882 1.00 97.25 81 SER A N 1
ATOM 613 C CA . SER A 1 81 ? 12.368 7.279 2.219 1.00 97.25 81 SER A CA 1
ATOM 614 C C . SER A 1 81 ? 11.055 7.553 1.489 1.00 97.25 81 SER A C 1
ATOM 616 O O . SER A 1 81 ? 10.798 8.671 1.034 1.00 97.25 81 SER A O 1
ATOM 618 N N . ALA A 1 82 ? 10.222 6.527 1.370 1.00 97.56 82 ALA A N 1
ATOM 619 C CA . ALA A 1 82 ? 8.811 6.697 1.053 1.00 97.56 82 ALA A CA 1
ATOM 620 C C . ALA A 1 82 ? 7.986 6.500 2.322 1.00 97.56 82 ALA A C 1
ATOM 622 O O . ALA A 1 82 ? 8.403 5.764 3.219 1.00 97.56 82 ALA A O 1
ATOM 623 N N . ALA A 1 83 ? 6.821 7.135 2.382 1.00 98.19 83 ALA A N 1
ATOM 624 C CA . ALA A 1 83 ? 5.786 6.778 3.335 1.00 98.19 83 ALA A CA 1
ATOM 625 C C . ALA A 1 83 ? 4.425 6.706 2.653 1.00 98.19 83 ALA A C 1
ATOM 627 O O . ALA A 1 83 ? 4.176 7.438 1.703 1.00 98.19 83 ALA A O 1
ATOM 628 N N . ASP A 1 84 ? 3.558 5.833 3.139 1.00 98.31 84 ASP A N 1
ATOM 629 C CA . ASP A 1 84 ? 2.238 5.579 2.561 1.00 98.31 84 ASP A CA 1
ATOM 630 C C . ASP A 1 84 ? 1.291 5.089 3.667 1.00 98.31 84 ASP A C 1
ATOM 632 O O . ASP A 1 84 ? 1.758 4.598 4.706 1.00 98.31 84 ASP A O 1
ATOM 636 N N . ASP A 1 85 ? -0.016 5.259 3.484 1.00 97.56 85 ASP A N 1
ATOM 637 C CA . ASP A 1 85 ? -1.020 4.995 4.515 1.00 97.56 85 ASP A CA 1
ATOM 638 C C . ASP A 1 85 ? -1.723 3.639 4.351 1.00 97.56 85 ASP A C 1
ATOM 640 O O . ASP A 1 85 ? -1.794 3.044 3.278 1.00 97.56 85 ASP A O 1
ATOM 644 N N . PHE A 1 86 ? -2.216 3.105 5.465 1.00 96.19 86 PHE A N 1
ATOM 645 C CA . PHE A 1 86 ? -3.157 1.994 5.479 1.00 96.19 86 PHE A CA 1
ATOM 646 C C . PHE A 1 86 ? -4.070 2.092 6.695 1.00 96.19 86 PHE A C 1
ATOM 648 O O . PHE A 1 86 ? -3.698 2.600 7.753 1.00 96.19 86 PHE A O 1
ATOM 655 N N . THR A 1 87 ? -5.275 1.540 6.579 1.00 93.94 87 THR A N 1
ATOM 656 C CA . THR A 1 87 ? -6.264 1.566 7.661 1.00 93.94 87 THR A CA 1
ATOM 657 C C . THR A 1 87 ? -6.553 0.165 8.187 1.00 93.94 87 THR A C 1
ATOM 659 O O . THR A 1 87 ? -7.013 -0.708 7.450 1.00 93.94 87 THR A O 1
ATOM 662 N N . VAL A 1 88 ? -6.336 -0.030 9.489 1.00 91.38 88 VAL A N 1
ATOM 663 C CA . VAL A 1 88 ? -6.847 -1.177 10.246 1.00 91.38 88 VAL A CA 1
ATOM 664 C C . VAL A 1 88 ? -8.344 -0.939 10.493 1.00 91.38 88 VAL A C 1
ATOM 666 O O . VAL A 1 88 ? -8.693 0.073 11.112 1.00 91.38 88 VAL A O 1
ATOM 669 N N . PRO A 1 89 ? -9.251 -1.820 10.025 1.00 83.88 89 PRO A N 1
ATOM 670 C CA . PRO A 1 89 ? -10.690 -1.587 10.124 1.00 83.88 89 PRO A CA 1
ATOM 671 C C . PRO A 1 89 ? -11.206 -1.467 11.563 1.00 83.88 89 PRO A C 1
ATOM 673 O O . PRO A 1 89 ? -10.668 -2.072 12.493 1.00 83.88 89 PRO A O 1
ATOM 676 N N . ALA A 1 90 ? -12.312 -0.738 11.733 1.00 77.56 90 ALA A N 1
ATOM 677 C CA . ALA A 1 90 ? -13.011 -0.613 13.010 1.00 77.56 90 ALA A CA 1
ATOM 678 C C . ALA A 1 90 ? -13.305 -1.989 13.643 1.00 77.56 90 ALA A C 1
ATOM 680 O O . ALA A 1 90 ? -13.749 -2.918 12.969 1.00 77.56 90 ALA A O 1
ATOM 681 N N . GLY A 1 91 ? -13.038 -2.116 14.946 1.00 74.50 91 GLY A N 1
ATOM 682 C CA . GLY A 1 91 ? -13.214 -3.363 15.700 1.00 74.50 91 GLY A CA 1
ATOM 683 C C . GLY A 1 91 ? -12.132 -4.431 15.481 1.00 74.50 91 GLY A C 1
ATOM 684 O O . GLY A 1 91 ? -12.168 -5.452 16.166 1.00 74.50 91 GLY A O 1
ATOM 685 N N . GLN A 1 92 ? -11.163 -4.220 14.582 1.00 81.12 92 GLN A N 1
ATOM 686 C CA . GLN A 1 92 ? -10.049 -5.149 14.377 1.00 81.12 92 GLN A CA 1
ATOM 687 C C . GLN A 1 92 ? -8.795 -4.748 15.159 1.00 81.12 92 GLN A C 1
ATOM 689 O O . GLN A 1 92 ? -8.528 -3.572 15.403 1.00 81.12 92 GLN A O 1
ATOM 694 N N . THR A 1 93 ? -7.993 -5.763 15.479 1.00 88.81 93 THR A N 1
ATOM 695 C CA . THR A 1 93 ? -6.613 -5.625 15.944 1.00 88.81 93 THR A CA 1
ATOM 696 C C . THR A 1 93 ? -5.739 -6.532 15.084 1.00 88.81 93 THR A C 1
ATOM 698 O O . THR A 1 93 ? -5.966 -7.742 15.027 1.00 88.81 93 THR A O 1
ATOM 701 N N . TRP A 1 94 ? -4.772 -5.952 14.379 1.00 94.06 94 TRP A N 1
ATOM 702 C CA . TRP A 1 94 ? -3.828 -6.643 13.504 1.00 94.06 94 TRP A CA 1
ATOM 703 C C . TRP A 1 94 ? -2.520 -6.901 14.243 1.00 94.06 94 TRP A C 1
ATOM 705 O O . TRP A 1 94 ? -1.808 -5.968 14.609 1.00 94.06 94 TRP A O 1
ATOM 715 N N . ASN A 1 95 ? -2.164 -8.169 14.410 1.00 95.62 95 ASN A N 1
ATOM 716 C CA . ASN A 1 95 ? -0.836 -8.583 14.848 1.00 95.62 95 ASN A CA 1
ATOM 717 C C . ASN A 1 95 ? 0.009 -8.761 13.590 1.00 95.62 95 ASN A C 1
ATOM 719 O O . ASN A 1 95 ? -0.039 -9.802 12.930 1.00 95.62 95 ASN A O 1
ATOM 723 N N . VAL A 1 96 ? 0.703 -7.694 13.208 1.00 97.19 96 VAL A N 1
ATOM 724 C CA . VAL A 1 96 ? 1.589 -7.663 12.047 1.00 97.19 96 VAL A CA 1
ATOM 725 C C . VAL A 1 96 ? 2.821 -8.509 12.356 1.00 97.19 96 VAL A C 1
ATOM 727 O O . VAL A 1 96 ? 3.374 -8.437 13.454 1.00 97.19 96 VAL A O 1
ATOM 730 N N . THR A 1 97 ? 3.224 -9.324 11.382 1.00 93.06 97 THR A N 1
ATOM 731 C CA . THR A 1 97 ? 4.427 -10.180 11.452 1.00 93.06 97 THR A CA 1
ATOM 732 C C . THR A 1 97 ? 5.442 -9.853 10.359 1.00 93.06 97 THR A C 1
ATOM 734 O O . THR A 1 97 ? 6.639 -10.090 10.521 1.00 93.06 97 THR A O 1
ATOM 737 N N . GLN A 1 98 ? 4.975 -9.296 9.240 1.00 97.81 98 GLN A N 1
ATOM 738 C CA . GLN A 1 98 ? 5.801 -8.931 8.100 1.00 97.81 98 GLN A CA 1
ATOM 739 C C . GLN A 1 98 ? 5.120 -7.811 7.306 1.00 97.81 98 GLN A C 1
ATOM 741 O O . GLN A 1 98 ? 3.897 -7.789 7.167 1.00 97.81 98 GLN A O 1
ATOM 746 N N . MET A 1 99 ? 5.915 -6.922 6.720 1.00 98.56 99 MET A N 1
ATOM 747 C CA . MET A 1 99 ? 5.488 -6.064 5.609 1.00 98.56 99 MET A CA 1
ATOM 748 C C . MET A 1 99 ? 6.288 -6.427 4.351 1.00 98.56 99 MET A C 1
ATOM 750 O O . MET A 1 99 ? 7.329 -7.068 4.448 1.00 98.56 99 MET A O 1
ATOM 754 N N . GLU A 1 100 ? 5.815 -6.078 3.161 1.00 98.31 100 GLU A N 1
ATOM 755 C CA . GLU A 1 100 ? 6.525 -6.336 1.899 1.00 98.31 100 GLU A CA 1
ATOM 756 C C . GLU A 1 100 ? 6.404 -5.135 0.977 1.00 98.31 100 GLU A C 1
ATOM 758 O O . GLU A 1 100 ? 5.297 -4.737 0.619 1.00 98.31 100 GLU A O 1
ATOM 763 N N . PHE A 1 101 ? 7.552 -4.602 0.572 1.00 98.38 101 PHE A N 1
ATOM 764 C CA . PHE A 1 101 ? 7.664 -3.473 -0.346 1.00 98.38 101 PHE A CA 1
ATOM 765 C C . PHE A 1 101 ? 8.207 -3.946 -1.696 1.00 98.38 101 PHE A C 1
ATOM 767 O O . PHE A 1 101 ? 8.693 -5.074 -1.831 1.00 98.38 101 PHE A O 1
ATOM 774 N N . TYR A 1 102 ? 8.146 -3.075 -2.699 1.00 98.12 102 TYR A N 1
ATOM 775 C CA . TYR A 1 102 ? 8.596 -3.377 -4.055 1.00 98.12 102 TYR A CA 1
ATOM 776 C C . TYR A 1 102 ? 9.654 -2.380 -4.495 1.00 98.12 102 TYR A C 1
ATOM 778 O O . TYR A 1 102 ? 9.475 -1.174 -4.347 1.00 98.12 102 TYR A O 1
ATOM 786 N N . ALA A 1 103 ? 10.745 -2.878 -5.068 1.00 97.25 103 ALA A N 1
ATOM 787 C CA . ALA A 1 103 ? 11.828 -2.039 -5.566 1.00 97.25 103 ALA A CA 1
ATOM 788 C C . ALA A 1 103 ? 12.458 -2.633 -6.830 1.00 97.25 103 ALA A C 1
ATOM 790 O O . ALA A 1 103 ? 12.456 -3.848 -7.032 1.00 97.25 103 ALA A O 1
ATOM 791 N N . TYR A 1 104 ? 13.026 -1.781 -7.679 1.00 95.56 104 TYR A N 1
ATOM 792 C CA . TYR A 1 104 ? 13.830 -2.193 -8.829 1.00 95.56 104 TYR A CA 1
ATOM 793 C C . TYR A 1 104 ? 15.115 -1.365 -8.932 1.00 95.56 104 TYR A C 1
ATOM 795 O O . TYR A 1 104 ? 15.212 -0.246 -8.426 1.00 95.56 104 TYR A O 1
ATOM 803 N N . VAL A 1 105 ? 16.098 -1.910 -9.647 1.00 93.38 105 VAL A N 1
ATOM 804 C CA . VAL A 1 105 ? 17.348 -1.232 -10.011 1.00 93.38 105 VAL A CA 1
ATOM 805 C C . VAL A 1 105 ? 17.377 -1.119 -11.532 1.00 93.38 105 VAL A C 1
ATOM 807 O O . VAL A 1 105 ? 17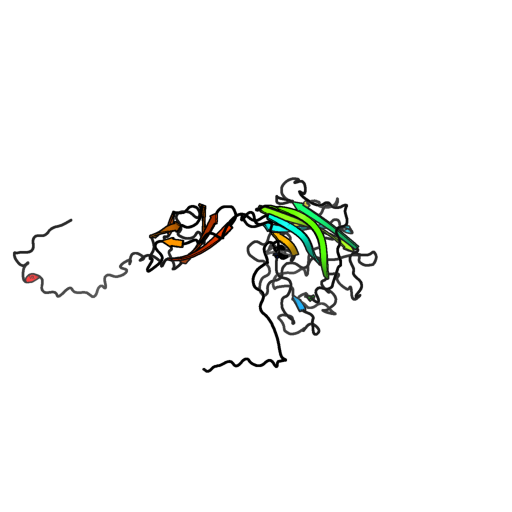.151 -2.109 -12.225 1.00 93.38 105 VAL A O 1
ATOM 810 N N . THR A 1 106 ? 17.626 0.076 -12.074 1.00 91.50 106 THR A N 1
ATOM 811 C CA . THR A 1 106 ? 17.730 0.245 -13.536 1.00 91.50 106 THR A CA 1
ATOM 812 C C . THR A 1 106 ? 19.081 -0.265 -14.026 1.00 91.50 106 THR A C 1
ATOM 814 O O . THR A 1 106 ? 20.115 0.149 -13.515 1.00 91.50 106 THR A O 1
ATOM 817 N N . GLY A 1 107 ? 19.070 -1.140 -15.032 1.00 90.12 107 GLY A N 1
ATOM 818 C CA . GLY A 1 107 ? 20.276 -1.719 -15.631 1.00 90.12 107 GLY A CA 1
ATOM 819 C C . GLY A 1 107 ? 20.816 -2.958 -14.910 1.00 90.12 107 GLY A C 1
ATOM 820 O O . GLY A 1 107 ? 21.777 -3.553 -15.388 1.00 90.12 107 GLY A O 1
ATOM 821 N N . TYR A 1 108 ? 20.210 -3.380 -13.797 1.00 89.12 108 TYR A N 1
ATOM 822 C CA . TYR A 1 108 ? 20.676 -4.541 -13.040 1.00 89.12 108 TYR A CA 1
ATOM 823 C C . TYR A 1 108 ? 20.139 -5.840 -13.636 1.00 89.12 108 TYR A C 1
ATOM 825 O O . TYR A 1 108 ? 18.946 -6.133 -13.564 1.00 89.12 108 TYR A O 1
ATOM 833 N N . THR A 1 109 ? 21.041 -6.615 -14.231 1.00 82.31 109 THR A N 1
ATOM 834 C CA . THR A 1 109 ? 20.742 -7.867 -14.941 1.00 82.31 109 THR A CA 1
ATOM 835 C C . THR A 1 109 ? 21.153 -9.125 -14.171 1.00 82.31 109 THR A C 1
ATOM 837 O O . THR A 1 109 ? 20.927 -10.230 -14.658 1.00 82.31 109 THR A O 1
ATOM 840 N N . SER A 1 110 ? 21.744 -8.983 -12.978 1.00 84.69 110 SER A N 1
ATOM 841 C CA . SER A 1 110 ? 22.112 -10.120 -12.126 1.00 84.69 110 SER A CA 1
ATOM 842 C C . SER A 1 110 ? 20.890 -10.739 -11.437 1.00 84.69 110 SER A C 1
ATOM 844 O O . SER A 1 110 ? 19.916 -10.055 -11.124 1.00 84.69 110 SER A O 1
ATOM 846 N N . THR A 1 111 ? 20.972 -12.039 -11.151 1.00 81.06 111 THR A N 1
ATOM 847 C CA . THR A 1 111 ? 19.995 -12.786 -10.342 1.00 81.06 111 THR A CA 1
ATOM 848 C C . THR A 1 111 ? 20.286 -12.732 -8.839 1.00 81.06 111 THR A C 1
ATOM 850 O O . THR A 1 111 ? 19.483 -13.217 -8.044 1.00 81.06 111 THR A O 1
ATOM 853 N N . THR A 1 112 ? 21.417 -12.152 -8.427 1.00 90.25 112 THR A N 1
ATOM 854 C CA . THR A 1 112 ? 21.733 -11.908 -7.012 1.00 90.25 112 THR A CA 1
ATOM 855 C C . THR A 1 112 ? 20.827 -10.826 -6.428 1.00 90.25 112 THR A C 1
ATOM 857 O O . THR A 1 112 ? 20.483 -9.872 -7.118 1.00 90.25 112 THR A O 1
ATOM 860 N N . VAL A 1 113 ? 20.467 -10.943 -5.149 1.00 93.50 113 VAL A N 1
ATOM 861 C CA . VAL A 1 113 ? 19.677 -9.920 -4.447 1.00 93.50 113 VAL A CA 1
ATOM 862 C C . VAL A 1 113 ? 20.447 -8.585 -4.420 1.00 93.50 113 VAL A C 1
ATOM 864 O O . VAL A 1 113 ? 21.588 -8.571 -3.960 1.00 93.50 113 VAL A O 1
ATOM 867 N N . PRO A 1 114 ? 19.858 -7.463 -4.882 1.00 94.62 114 PRO A N 1
ATOM 868 C CA . PRO A 1 114 ? 20.553 -6.176 -4.947 1.00 94.62 114 PRO A CA 1
ATOM 869 C C . PRO A 1 114 ? 20.457 -5.332 -3.665 1.00 94.62 114 PRO A C 1
ATOM 871 O O . PRO A 1 114 ? 21.036 -4.249 -3.632 1.00 94.62 114 PRO A O 1
ATOM 874 N N . PHE A 1 115 ? 19.738 -5.791 -2.634 1.00 95.56 115 PHE A N 1
ATOM 875 C CA . PHE A 1 115 ? 19.465 -5.060 -1.388 1.00 95.56 115 PHE A CA 1
ATOM 876 C C . PHE A 1 115 ? 20.093 -5.752 -0.175 1.00 95.56 115 PHE A C 1
ATOM 878 O O . PHE A 1 115 ? 20.019 -6.974 -0.068 1.00 95.56 115 PHE A O 1
ATOM 885 N N . ASP A 1 116 ? 20.659 -4.978 0.751 1.00 95.44 116 ASP A N 1
ATOM 886 C CA . ASP A 1 116 ? 21.237 -5.482 2.010 1.00 95.44 116 ASP A CA 1
ATOM 887 C C . ASP A 1 116 ? 20.570 -4.914 3.272 1.00 95.44 116 ASP A C 1
ATOM 889 O O . ASP A 1 116 ? 20.641 -5.527 4.340 1.00 95.44 116 ASP A O 1
ATOM 893 N N . THR A 1 117 ? 19.868 -3.786 3.146 1.00 96.44 117 THR A N 1
ATOM 894 C CA . THR A 1 117 ? 19.298 -3.056 4.278 1.00 96.44 117 THR A CA 1
ATOM 895 C C . THR A 1 117 ? 17.897 -2.566 3.963 1.00 96.44 117 THR A C 1
ATOM 897 O O . THR A 1 117 ? 17.677 -1.975 2.908 1.00 96.44 117 THR A O 1
ATOM 900 N N . LEU A 1 118 ? 16.970 -2.758 4.901 1.00 98.12 118 LEU A N 1
ATOM 901 C CA . LEU A 1 118 ? 15.623 -2.188 4.881 1.00 98.12 118 LEU A CA 1
ATOM 902 C C . LEU A 1 118 ? 15.288 -1.631 6.260 1.00 98.12 118 LEU A C 1
ATOM 904 O O . LEU A 1 118 ? 15.223 -2.374 7.239 1.00 98.12 118 LEU A O 1
ATOM 908 N N . PHE A 1 119 ? 15.046 -0.329 6.323 1.00 98.50 119 PHE A N 1
ATOM 909 C CA . PHE A 1 119 ? 14.536 0.346 7.506 1.00 98.50 119 PHE A CA 1
ATOM 910 C C . PHE A 1 119 ? 13.037 0.591 7.369 1.00 98.50 119 PHE A C 1
ATOM 912 O O . PHE A 1 119 ? 12.558 0.906 6.281 1.00 98.50 119 PHE A O 1
ATOM 919 N N . VAL A 1 120 ? 12.304 0.452 8.475 1.00 98.69 120 VAL A N 1
ATOM 920 C CA . VAL A 1 120 ? 10.846 0.624 8.528 1.00 98.69 120 VAL A CA 1
ATOM 921 C C . VAL A 1 120 ? 10.469 1.295 9.838 1.00 98.69 120 VAL A C 1
ATOM 923 O O . VAL A 1 120 ? 10.951 0.891 10.899 1.00 98.69 120 VAL A O 1
ATOM 926 N N . LYS A 1 121 ? 9.558 2.262 9.758 1.00 98.62 121 LYS A N 1
ATOM 927 C CA . LYS A 1 121 ? 8.829 2.866 10.875 1.00 98.62 121 LYS A CA 1
ATOM 928 C C . LYS A 1 121 ? 7.329 2.799 10.606 1.00 98.62 121 LYS A C 1
ATOM 930 O O . LYS A 1 121 ? 6.907 2.754 9.454 1.00 98.62 121 LYS A O 1
ATOM 935 N N . ILE A 1 122 ? 6.530 2.848 11.665 1.00 98.81 122 ILE A N 1
ATOM 936 C CA . ILE A 1 122 ? 5.075 3.002 11.587 1.00 98.81 122 ILE A CA 1
ATOM 937 C C . ILE A 1 122 ? 4.665 4.153 12.502 1.00 98.81 122 ILE A C 1
ATOM 939 O O . ILE A 1 122 ? 5.097 4.225 13.653 1.00 98.81 122 ILE A O 1
ATOM 943 N N . TYR A 1 123 ? 3.808 5.025 11.992 1.00 98.75 123 TYR A N 1
ATOM 944 C CA . TYR A 1 123 ? 3.210 6.163 12.677 1.00 98.75 123 TYR A CA 1
ATOM 945 C C . TYR A 1 123 ? 1.692 5.972 12.761 1.00 98.75 123 TYR A C 1
ATOM 947 O O . TYR A 1 123 ? 1.091 5.371 11.876 1.00 98.75 123 TYR A O 1
ATOM 955 N N . ASN A 1 124 ? 1.057 6.505 13.804 1.00 97.38 124 ASN A N 1
ATOM 956 C CA . ASN A 1 124 ? -0.406 6.578 13.950 1.00 97.38 124 ASN A CA 1
ATOM 957 C C . ASN A 1 124 ? -0.985 7.946 13.525 1.00 97.38 124 ASN A C 1
ATOM 959 O O . ASN A 1 124 ? -2.138 8.259 13.813 1.00 97.38 124 ASN A O 1
ATOM 963 N N . THR A 1 125 ? -0.171 8.769 12.865 1.00 96.25 125 THR A N 1
ATOM 964 C CA . THR A 1 125 ? -0.518 10.065 12.273 1.00 96.25 125 THR A CA 1
ATOM 965 C C . THR A 1 125 ? 0.274 10.249 10.974 1.00 96.25 125 THR A C 1
ATOM 967 O O . THR A 1 125 ? 1.249 9.534 10.736 1.00 96.25 125 THR A O 1
ATOM 970 N N . ASN A 1 126 ? -0.124 11.205 10.129 1.00 96.81 126 ASN A N 1
ATOM 971 C CA . ASN A 1 126 ? 0.625 11.533 8.914 1.00 96.81 126 ASN A CA 1
ATOM 972 C C . ASN A 1 126 ? 2.024 12.086 9.282 1.00 96.81 126 ASN A C 1
ATOM 974 O O . ASN A 1 126 ? 2.096 13.101 9.983 1.00 96.81 126 ASN A O 1
ATOM 978 N N . PRO A 1 127 ? 3.131 11.475 8.810 1.00 97.31 127 PRO A N 1
ATOM 979 C CA . PRO A 1 127 ? 4.481 11.824 9.246 1.00 97.31 127 PRO A CA 1
ATOM 980 C C . PRO A 1 127 ? 4.981 13.174 8.706 1.00 97.31 127 PRO A C 1
ATOM 982 O O . PRO A 1 127 ? 5.965 13.700 9.224 1.00 97.31 127 PRO A O 1
ATOM 985 N N . SER A 1 128 ? 4.288 13.769 7.726 1.00 96.50 128 SER A N 1
ATOM 986 C CA . SER A 1 128 ? 4.555 15.132 7.240 1.00 96.50 128 SER A CA 1
ATOM 987 C C . SER A 1 128 ? 3.989 16.250 8.121 1.00 96.50 128 SER A C 1
ATOM 989 O O . SER A 1 128 ? 4.324 17.418 7.920 1.00 96.50 128 SER A O 1
ATOM 991 N N . VAL A 1 129 ? 3.148 15.921 9.109 1.00 93.88 129 VAL A N 1
ATOM 992 C CA . VAL A 1 129 ? 2.475 16.906 9.964 1.00 93.88 129 VAL A CA 1
ATOM 993 C C . VAL A 1 129 ? 3.164 16.985 11.326 1.00 93.88 129 VAL A C 1
ATOM 995 O O . VAL A 1 129 ? 2.936 16.164 12.214 1.00 93.88 129 VAL A O 1
ATOM 998 N N . GLY A 1 130 ? 3.989 18.017 11.507 1.00 91.44 130 GLY A N 1
ATOM 999 C CA . GLY A 1 130 ? 4.750 18.236 12.737 1.00 91.44 130 GLY A CA 1
ATOM 1000 C C . GLY A 1 130 ? 5.946 17.288 12.847 1.00 91.44 130 GLY A C 1
ATOM 1001 O O . GLY A 1 130 ? 6.663 17.072 11.876 1.00 91.44 130 GLY A O 1
ATOM 1002 N N . THR A 1 131 ? 6.180 16.742 14.042 1.00 91.50 131 THR A N 1
ATOM 1003 C CA . THR A 1 131 ? 7.275 15.793 14.316 1.00 91.50 131 THR A CA 1
ATOM 1004 C C . THR A 1 131 ? 6.764 14.593 15.124 1.00 91.50 131 THR A C 1
ATOM 1006 O O . THR A 1 131 ? 7.103 14.464 16.305 1.00 91.50 131 THR A O 1
ATOM 1009 N N . PRO A 1 132 ? 5.885 13.744 14.559 1.00 96.00 132 PRO A N 1
ATOM 1010 C CA . PRO A 1 132 ? 5.363 12.595 15.285 1.00 96.00 132 PRO A CA 1
ATOM 1011 C C . PRO A 1 132 ? 6.475 11.581 15.576 1.00 96.00 132 PRO A C 1
ATOM 1013 O O . PRO A 1 132 ? 7.420 11.423 14.802 1.00 96.00 132 PRO A O 1
ATOM 1016 N N . THR A 1 133 ? 6.352 10.869 16.692 1.00 96.88 133 THR A N 1
ATOM 1017 C CA . THR A 1 133 ? 7.246 9.757 17.038 1.00 96.88 133 THR A CA 1
ATOM 1018 C C . THR A 1 133 ? 6.697 8.465 16.425 1.00 96.88 133 THR A C 1
ATOM 1020 O O . THR A 1 133 ? 5.493 8.225 16.547 1.00 96.88 133 THR A O 1
ATOM 1023 N N . PRO A 1 134 ? 7.526 7.606 15.798 1.00 98.19 134 PRO A N 1
ATOM 1024 C CA . PRO A 1 134 ? 7.086 6.279 15.380 1.00 98.19 134 PRO A CA 1
ATOM 1025 C C . PRO A 1 134 ? 6.546 5.469 16.565 1.00 98.19 134 PRO A C 1
ATOM 1027 O O . PRO A 1 134 ? 7.181 5.398 17.616 1.00 98.19 134 PRO A O 1
ATOM 1030 N N . ILE A 1 135 ? 5.404 4.809 16.379 1.00 98.25 135 ILE A N 1
ATOM 1031 C CA . ILE A 1 135 ? 4.869 3.825 17.336 1.00 98.25 135 ILE A CA 1
ATOM 1032 C C . ILE A 1 135 ? 5.539 2.451 17.189 1.00 98.25 135 ILE A C 1
ATOM 1034 O O . ILE A 1 135 ? 5.436 1.601 18.069 1.00 98.25 135 ILE A O 1
ATOM 1038 N N . TYR A 1 136 ? 6.223 2.229 16.068 1.00 98.56 136 TYR A N 1
ATOM 1039 C CA . TYR A 1 136 ? 7.077 1.078 15.824 1.00 98.56 136 TYR A CA 1
ATOM 1040 C C . TYR A 1 136 ? 8.218 1.486 14.898 1.00 98.56 136 TYR A C 1
ATOM 1042 O O . TYR A 1 136 ? 8.027 2.295 13.991 1.00 98.56 136 TYR A O 1
ATOM 1050 N N . GLY A 1 137 ? 9.370 0.845 15.062 1.00 98.06 137 GLY A N 1
ATOM 1051 C CA . GLY A 1 137 ? 10.449 0.921 14.092 1.00 98.06 137 GLY A CA 1
ATOM 1052 C C . GLY A 1 137 ? 11.337 2.157 14.206 1.00 98.06 137 GLY A C 1
ATOM 1053 O O . GLY A 1 137 ? 11.145 3.035 15.044 1.00 98.06 137 GLY A O 1
ATOM 1054 N N . ASP A 1 138 ? 12.369 2.174 13.373 1.00 97.50 138 ASP A N 1
ATOM 1055 C CA . ASP A 1 138 ? 13.480 3.120 13.416 1.00 97.50 138 ASP A CA 1
ATOM 1056 C C . ASP A 1 138 ? 14.263 3.064 12.090 1.00 97.50 138 ASP A C 1
ATOM 1058 O O . ASP A 1 138 ? 14.000 2.222 11.225 1.00 97.50 138 ASP A O 1
ATOM 1062 N N . PHE A 1 139 ? 15.250 3.950 11.954 1.00 96.44 139 PHE A N 1
ATOM 1063 C CA . PHE A 1 139 ? 16.223 3.972 10.856 1.00 96.44 139 PHE A CA 1
ATOM 1064 C C . PHE A 1 139 ? 17.626 3.522 11.321 1.00 96.44 139 PHE A C 1
ATOM 1066 O O . PHE A 1 139 ? 18.638 4.105 10.943 1.00 96.44 139 PHE A O 1
ATOM 1073 N N . THR A 1 140 ? 17.692 2.512 12.197 1.00 96.56 140 THR A N 1
ATOM 1074 C CA . THR A 1 140 ? 18.958 1.974 12.742 1.00 96.56 140 THR A CA 1
ATOM 1075 C C . THR A 1 140 ? 19.000 0.446 12.747 1.00 96.56 140 THR A C 1
ATOM 1077 O O . THR A 1 140 ? 20.033 -0.154 12.461 1.00 96.56 140 THR A O 1
ATOM 1080 N N . THR A 1 141 ? 17.870 -0.198 13.017 1.00 97.88 141 THR A N 1
ATOM 1081 C CA . THR A 1 141 ? 17.677 -1.645 12.993 1.00 97.88 141 THR A CA 1
ATOM 1082 C C . THR A 1 141 ? 17.329 -2.087 11.574 1.00 97.88 141 THR A C 1
ATOM 1084 O O . THR A 1 141 ? 16.245 -1.790 11.065 1.00 97.88 141 THR A O 1
ATOM 1087 N N . ASN A 1 142 ? 18.227 -2.839 10.936 1.00 98.25 142 ASN A N 1
ATOM 1088 C CA . ASN A 1 142 ? 17.935 -3.485 9.659 1.00 98.25 142 ASN A CA 1
ATOM 1089 C C . ASN A 1 142 ? 16.837 -4.547 9.851 1.00 98.25 142 ASN A C 1
ATOM 1091 O O . ASN A 1 142 ? 16.989 -5.469 10.653 1.00 98.25 142 ASN A O 1
ATOM 1095 N N . ARG A 1 143 ? 15.732 -4.414 9.115 1.00 98.31 143 ARG A N 1
ATOM 1096 C CA . ARG A 1 143 ? 14.562 -5.303 9.164 1.00 98.31 143 ARG A CA 1
ATOM 1097 C C . ARG A 1 143 ? 14.432 -6.185 7.922 1.00 98.31 143 ARG A C 1
ATOM 1099 O O . ARG A 1 143 ? 13.436 -6.894 7.810 1.00 98.31 143 ARG A O 1
ATOM 1106 N N . LEU A 1 144 ? 15.406 -6.173 7.008 1.00 98.44 144 LEU A N 1
ATOM 1107 C CA . LEU A 1 144 ? 15.358 -6.922 5.750 1.00 98.44 144 LEU A CA 1
ATOM 1108 C C . LEU A 1 144 ? 15.116 -8.430 5.967 1.00 98.44 144 LEU A C 1
ATOM 1110 O O . LEU A 1 144 ? 15.829 -9.090 6.723 1.00 98.44 144 LEU A O 1
ATOM 1114 N N . GLY A 1 145 ? 14.101 -8.969 5.292 1.00 97.69 145 GLY A N 1
ATOM 1115 C CA . GLY A 1 145 ? 13.821 -10.401 5.181 1.00 97.69 145 GLY A CA 1
ATOM 1116 C C . GLY A 1 145 ? 14.365 -11.006 3.881 1.00 97.69 145 GLY A C 1
ATOM 1117 O O . GLY A 1 145 ? 15.154 -10.398 3.161 1.00 97.69 145 GLY A O 1
ATOM 1118 N N . THR A 1 146 ? 13.933 -12.223 3.542 1.00 97.06 146 THR A N 1
ATOM 1119 C CA . THR A 1 146 ? 14.384 -12.904 2.317 1.00 97.06 146 THR A CA 1
ATOM 1120 C C . THR A 1 146 ? 13.799 -12.249 1.063 1.00 97.06 146 THR A C 1
ATOM 1122 O O . THR A 1 146 ? 12.645 -12.476 0.704 1.00 97.06 146 THR A O 1
ATOM 1125 N N . VAL A 1 147 ? 14.612 -11.445 0.377 1.00 97.56 147 VAL A N 1
ATOM 1126 C CA . VAL A 1 147 ? 14.255 -10.797 -0.894 1.00 97.56 147 VAL A CA 1
ATOM 1127 C C . VAL A 1 147 ? 14.115 -11.837 -2.005 1.00 97.56 147 VAL A C 1
ATOM 1129 O O . VAL A 1 147 ? 14.974 -12.702 -2.172 1.00 97.56 147 VAL A O 1
ATOM 1132 N N . VAL A 1 148 ? 13.054 -11.722 -2.804 1.00 95.25 148 VAL A N 1
ATOM 1133 C CA . VAL A 1 148 ? 12.806 -12.567 -3.982 1.00 95.25 148 VAL A CA 1
ATOM 1134 C C . VAL A 1 148 ? 12.386 -11.711 -5.175 1.00 95.25 148 VAL A C 1
ATOM 1136 O O . VAL A 1 148 ? 11.919 -10.585 -5.011 1.00 95.25 148 VAL A O 1
ATOM 1139 N N . SER A 1 149 ? 12.529 -12.223 -6.396 1.00 94.19 149 S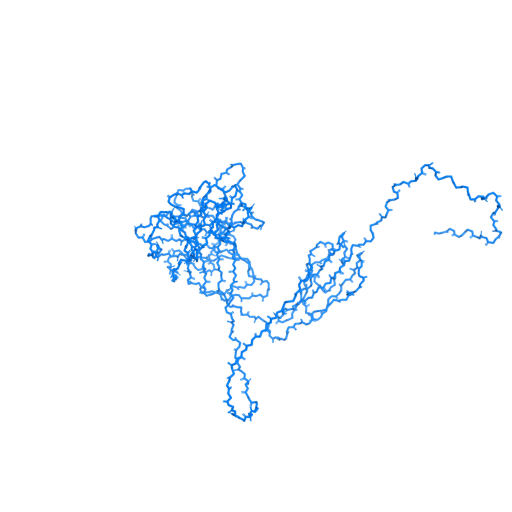ER A N 1
ATOM 1140 C CA . SER A 1 149 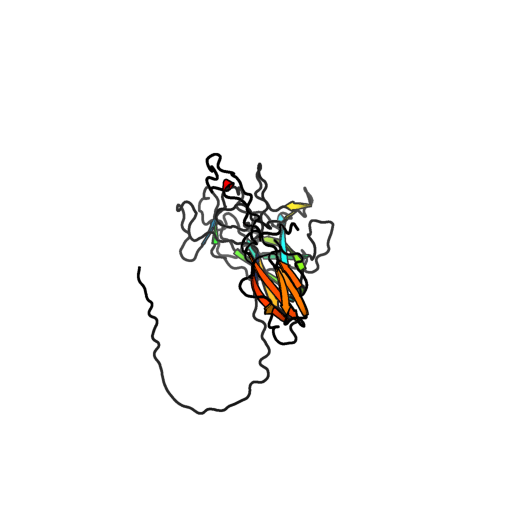? 11.962 -11.543 -7.566 1.00 94.19 149 SER A CA 1
ATOM 1141 C C . SER A 1 149 ? 10.428 -11.565 -7.520 1.00 94.19 149 SER A C 1
ATOM 1143 O O . SER A 1 149 ? 9.836 -12.560 -7.103 1.00 94.19 149 SER A O 1
ATOM 1145 N N . ASP A 1 150 ? 9.775 -10.494 -7.981 1.00 94.62 150 ASP A N 1
ATOM 1146 C CA . ASP A 1 150 ? 8.331 -10.514 -8.255 1.00 94.62 150 ASP A CA 1
ATOM 1147 C C . ASP A 1 150 ? 7.993 -11.201 -9.595 1.00 94.62 150 ASP A C 1
ATOM 1149 O O . ASP A 1 150 ? 6.829 -11.464 -9.884 1.00 94.62 150 ASP A O 1
ATOM 1153 N N . SER A 1 151 ? 8.996 -11.466 -10.439 1.00 94.88 151 SER A N 1
ATOM 1154 C CA . SER A 1 151 ? 8.820 -11.825 -11.854 1.00 94.88 151 SER A CA 1
ATOM 1155 C C . SER A 1 151 ? 8.075 -10.754 -12.670 1.00 94.88 151 SER A C 1
ATOM 1157 O O . SER A 1 151 ? 7.420 -11.066 -13.660 1.00 94.88 151 SER A O 1
ATOM 1159 N N . THR A 1 152 ? 8.193 -9.475 -12.297 1.00 96.62 152 THR A N 1
ATOM 1160 C CA . THR A 1 152 ? 7.574 -8.347 -13.020 1.00 96.62 152 THR A CA 1
ATOM 1161 C C . THR A 1 152 ? 8.633 -7.358 -13.498 1.00 96.62 152 THR A C 1
ATOM 1163 O O . THR A 1 152 ? 9.497 -6.958 -12.719 1.00 96.62 152 THR A O 1
ATOM 1166 N N . TYR A 1 153 ? 8.562 -6.920 -14.757 1.00 96.31 153 TYR A N 1
ATOM 1167 C CA . TYR A 1 153 ? 9.438 -5.877 -15.307 1.00 96.31 153 TYR A CA 1
ATOM 1168 C C . TYR A 1 153 ? 8.758 -4.502 -15.302 1.00 96.31 153 TYR A C 1
ATOM 1170 O O . TYR A 1 153 ? 7.632 -4.368 -15.787 1.00 96.31 153 TYR A O 1
ATOM 1178 N N . ARG A 1 154 ? 9.442 -3.467 -14.796 1.00 96.19 154 ARG A N 1
ATOM 1179 C CA . ARG A 1 154 ? 8.956 -2.076 -14.828 1.00 96.19 154 ARG A CA 1
ATOM 1180 C C . ARG A 1 154 ? 9.277 -1.415 -16.170 1.00 96.19 154 ARG A C 1
ATOM 1182 O O . ARG A 1 154 ? 10.436 -1.124 -16.465 1.00 96.19 154 ARG A O 1
ATOM 1189 N N . LEU A 1 155 ? 8.248 -1.147 -16.969 1.00 94.62 155 LEU A N 1
ATOM 1190 C CA . LEU A 1 155 ? 8.383 -0.569 -18.308 1.00 94.62 155 LEU A CA 1
ATOM 1191 C C . LEU A 1 155 ? 8.143 0.945 -18.304 1.00 94.62 155 LEU A C 1
ATOM 1193 O O . LEU A 1 155 ? 7.348 1.456 -17.521 1.00 94.62 155 LEU A O 1
ATOM 1197 N N . THR A 1 156 ? 8.816 1.648 -19.213 1.00 91.62 156 THR A N 1
ATOM 1198 C CA . THR A 1 156 ? 8.579 3.062 -19.555 1.00 91.62 156 THR A CA 1
ATOM 1199 C C . THR A 1 156 ? 7.856 3.165 -20.897 1.00 91.62 156 THR A C 1
ATOM 1201 O O . THR A 1 156 ? 7.895 2.219 -21.680 1.00 91.62 156 THR A O 1
ATOM 1204 N N . ASN A 1 157 ? 7.264 4.323 -21.194 1.00 82.31 157 ASN A N 1
ATOM 1205 C CA . ASN A 1 157 ? 6.830 4.676 -22.545 1.00 82.31 157 ASN A CA 1
ATOM 1206 C C . ASN A 1 157 ? 7.559 5.971 -22.979 1.00 82.31 157 ASN A C 1
ATOM 1208 O O . ASN A 1 157 ? 7.364 6.991 -22.318 1.00 82.31 157 ASN A O 1
ATOM 1212 N N . PRO A 1 158 ? 8.424 5.954 -24.016 1.00 86.56 158 PRO A N 1
ATOM 1213 C CA . PRO A 1 158 ? 8.801 4.800 -24.838 1.00 86.56 158 PRO A CA 1
ATOM 1214 C C . PRO A 1 158 ? 9.521 3.694 -24.045 1.00 86.56 158 PRO A C 1
ATOM 1216 O O . PRO A 1 158 ? 10.105 3.928 -22.978 1.00 86.56 158 PRO A O 1
ATOM 1219 N N . LEU A 1 159 ? 9.470 2.469 -24.578 1.00 89.62 159 LEU A N 1
ATOM 1220 C CA . LEU A 1 159 ? 10.156 1.313 -23.998 1.00 89.62 159 LEU A CA 1
ATOM 1221 C C . LEU A 1 159 ? 11.670 1.563 -23.949 1.00 89.62 159 LEU A C 1
ATOM 1223 O O . LEU A 1 159 ? 12.276 1.979 -24.935 1.00 89.62 159 LEU A O 1
ATOM 1227 N N . GLY A 1 160 ? 12.286 1.284 -22.800 1.00 81.75 160 GLY A N 1
ATOM 1228 C CA . GLY A 1 160 ? 13.743 1.262 -22.675 1.00 81.75 160 GLY A CA 1
ATOM 1229 C C . GLY A 1 160 ? 14.351 0.012 -23.319 1.00 81.75 160 GLY A C 1
ATOM 1230 O O . GLY A 1 160 ? 13.688 -1.018 -23.422 1.00 81.75 160 GLY A O 1
ATOM 1231 N N . THR A 1 161 ? 15.631 0.083 -23.692 1.00 85.25 161 THR A N 1
ATOM 1232 C CA . THR A 1 161 ? 16.376 -1.051 -24.266 1.00 85.25 161 THR A CA 1
ATOM 1233 C C . THR A 1 161 ? 17.460 -1.544 -23.293 1.00 85.25 161 THR A C 1
ATOM 1235 O O . THR A 1 161 ? 18.273 -0.729 -22.852 1.00 85.25 161 THR A O 1
ATOM 1238 N N . PRO A 1 162 ? 17.529 -2.854 -22.978 1.00 86.62 162 PRO A N 1
ATOM 1239 C CA . PRO A 1 162 ? 16.470 -3.845 -23.175 1.00 86.62 162 PRO A CA 1
ATOM 1240 C C . PRO A 1 162 ? 15.293 -3.587 -22.206 1.00 86.62 162 PRO A C 1
ATOM 1242 O O . PRO A 1 162 ? 15.529 -3.159 -21.073 1.00 86.62 162 PRO A O 1
ATOM 1245 N N . PRO A 1 163 ? 14.038 -3.894 -22.585 1.00 88.69 163 PRO A N 1
ATOM 1246 C CA . PRO A 1 163 ? 12.852 -3.617 -21.757 1.00 88.69 163 PRO A CA 1
ATOM 1247 C C . PRO A 1 163 ? 12.795 -4.444 -20.461 1.00 88.69 163 PRO A C 1
ATOM 1249 O O . PRO A 1 163 ? 11.997 -4.170 -19.571 1.00 88.69 163 PRO A O 1
ATOM 1252 N N . THR A 1 164 ? 13.671 -5.439 -20.324 1.00 92.12 164 THR A N 1
ATOM 1253 C CA . THR A 1 164 ? 13.827 -6.300 -19.147 1.00 92.12 164 THR A CA 1
ATOM 1254 C C . THR A 1 164 ? 14.837 -5.765 -18.118 1.00 92.12 164 THR A C 1
ATOM 1256 O O . THR A 1 164 ? 15.096 -6.423 -17.114 1.00 92.12 164 THR A O 1
ATOM 1259 N N . ASN A 1 165 ? 15.406 -4.568 -18.307 1.00 91.38 165 ASN A N 1
ATOM 1260 C CA . ASN A 1 165 ? 16.463 -4.015 -17.443 1.00 91.38 165 ASN A CA 1
ATOM 1261 C C . ASN A 1 165 ? 15.996 -3.433 -16.088 1.00 91.38 165 ASN A C 1
ATOM 1263 O O . ASN A 1 165 ? 16.777 -2.758 -15.415 1.00 91.38 165 ASN A O 1
ATOM 1267 N N . ARG A 1 166 ? 14.737 -3.659 -15.695 1.00 93.81 166 ARG A N 1
ATOM 1268 C CA . ARG A 1 166 ? 14.140 -3.228 -14.417 1.00 93.81 166 ARG A CA 1
ATOM 1269 C C . ARG A 1 166 ? 13.274 -4.342 -13.833 1.00 93.81 166 ARG A C 1
ATOM 1271 O O . ARG A 1 166 ? 12.049 -4.230 -13.783 1.00 93.81 166 ARG A O 1
ATOM 1278 N N . LEU A 1 167 ? 13.906 -5.444 -13.440 1.00 95.19 167 LEU A N 1
ATOM 1279 C CA . LEU A 1 167 ? 13.223 -6.499 -12.695 1.00 95.19 167 LEU A CA 1
ATOM 1280 C C . LEU A 1 167 ? 12.823 -5.966 -11.312 1.00 95.19 167 LEU A C 1
ATOM 1282 O O . LEU A 1 167 ? 13.661 -5.427 -10.586 1.00 95.19 167 LEU A O 1
ATOM 1286 N N . ILE A 1 168 ? 11.546 -6.107 -10.967 1.00 96.75 168 ILE A N 1
ATOM 1287 C CA . ILE A 1 168 ? 11.012 -5.740 -9.658 1.00 96.75 168 ILE A CA 1
ATOM 1288 C C . ILE A 1 168 ? 11.234 -6.900 -8.684 1.00 96.75 168 ILE A C 1
ATOM 1290 O O . ILE A 1 168 ? 11.027 -8.075 -9.005 1.00 96.75 168 ILE A O 1
ATOM 1294 N N . TRP A 1 169 ? 11.647 -6.542 -7.476 1.00 97.56 169 TRP A N 1
ATOM 1295 C CA . TRP A 1 169 ? 11.873 -7.430 -6.349 1.00 97.56 169 TRP A CA 1
ATOM 1296 C C . TRP A 1 169 ? 10.804 -7.191 -5.288 1.00 97.56 169 TRP A C 1
ATOM 1298 O O . TRP A 1 169 ? 10.421 -6.048 -5.036 1.00 97.56 169 TRP A O 1
ATOM 1308 N N . ARG A 1 170 ? 10.367 -8.274 -4.648 1.00 97.69 170 ARG A N 1
ATOM 1309 C CA . ARG A 1 170 ? 9.624 -8.257 -3.389 1.00 97.69 170 ARG A CA 1
ATOM 1310 C C . ARG A 1 170 ? 10.642 -8.189 -2.264 1.00 97.69 170 ARG A C 1
ATOM 1312 O O . ARG A 1 170 ? 11.530 -9.040 -2.191 1.00 97.69 170 ARG A O 1
ATOM 1319 N N . VAL A 1 171 ? 10.510 -7.189 -1.404 1.00 98.31 171 VAL A N 1
ATOM 1320 C CA . VAL A 1 171 ? 11.471 -6.879 -0.345 1.00 98.31 171 VAL A CA 1
ATOM 1321 C C . VAL A 1 171 ? 10.743 -6.940 1.004 1.00 98.31 171 VAL A C 1
ATOM 1323 O O . VAL A 1 171 ? 10.127 -5.952 1.414 1.00 98.31 171 VAL A O 1
ATOM 1326 N N . PRO A 1 172 ? 10.719 -8.110 1.672 1.00 98.50 172 PRO A N 1
ATOM 1327 C CA . PRO A 1 172 ? 10.051 -8.256 2.959 1.00 98.50 172 PRO A CA 1
ATOM 1328 C C . PRO A 1 172 ? 10.788 -7.512 4.073 1.00 98.50 172 PRO A C 1
ATOM 1330 O O . PRO A 1 172 ? 12.019 -7.498 4.108 1.00 98.50 172 PRO A O 1
ATOM 1333 N N . ALA A 1 173 ? 10.030 -6.967 5.019 1.00 98.50 173 ALA A N 1
ATOM 1334 C CA . ALA A 1 173 ? 10.498 -6.462 6.299 1.00 98.50 173 ALA A CA 1
ATOM 1335 C C . ALA A 1 173 ? 9.934 -7.311 7.439 1.00 98.50 173 ALA A C 1
ATOM 1337 O O . ALA A 1 173 ? 8.720 -7.504 7.533 1.00 98.50 173 ALA A O 1
ATOM 1338 N N . ASN A 1 174 ? 10.804 -7.736 8.349 1.00 98.00 174 ASN A N 1
ATOM 1339 C CA . ASN A 1 174 ? 10.425 -8.316 9.630 1.00 98.00 174 ASN A CA 1
ATOM 1340 C C . ASN A 1 174 ? 9.824 -7.204 10.508 1.00 98.00 174 ASN A C 1
ATOM 1342 O O . ASN A 1 174 ? 10.539 -6.318 10.981 1.00 98.00 174 ASN A O 1
ATOM 1346 N N . VAL A 1 175 ? 8.501 -7.225 10.681 1.00 97.75 175 VAL A N 1
ATOM 1347 C CA . VAL A 1 175 ? 7.726 -6.182 11.370 1.00 97.75 175 VAL A CA 1
ATOM 1348 C C . VAL A 1 175 ? 6.791 -6.865 12.355 1.00 97.75 175 VAL A C 1
ATOM 1350 O O . VAL A 1 175 ? 5.746 -7.370 11.962 1.00 97.75 175 VAL A O 1
ATOM 1353 N N . THR A 1 176 ? 7.169 -6.872 13.632 1.00 96.00 176 THR A N 1
ATOM 1354 C CA . THR A 1 176 ? 6.396 -7.514 14.705 1.00 96.00 176 THR A CA 1
ATOM 1355 C C . THR A 1 176 ? 5.769 -6.449 15.593 1.00 96.00 176 THR A C 1
ATOM 1357 O O . THR A 1 176 ? 6.452 -5.877 16.442 1.00 96.00 176 THR A O 1
ATOM 1360 N N . THR A 1 177 ? 4.485 -6.157 15.389 1.00 97.06 177 THR A N 1
ATOM 1361 C CA . THR A 1 177 ? 3.744 -5.163 16.183 1.00 97.06 177 THR A CA 1
ATOM 1362 C C . THR A 1 177 ? 2.242 -5.442 16.181 1.00 97.06 177 THR A C 1
ATOM 1364 O O . THR A 1 177 ? 1.734 -6.128 15.294 1.00 97.06 177 THR A O 1
ATOM 1367 N N . THR A 1 178 ? 1.521 -4.886 17.151 1.00 96.56 178 THR A N 1
ATOM 1368 C CA . THR A 1 178 ? 0.061 -4.978 17.245 1.00 96.56 178 THR A CA 1
ATOM 1369 C C . THR A 1 178 ? -0.552 -3.603 17.001 1.00 96.56 178 THR A C 1
ATOM 1371 O O . THR A 1 178 ? -0.264 -2.652 17.725 1.00 96.56 178 THR A O 1
ATOM 1374 N N . LEU A 1 179 ? -1.407 -3.503 15.985 1.00 95.69 179 LEU A N 1
ATOM 1375 C CA . LEU A 1 179 ? -2.099 -2.281 15.577 1.00 95.69 179 LEU A CA 1
ATOM 1376 C C . LEU A 1 179 ? -3.604 -2.453 15.806 1.00 95.69 179 LEU A C 1
ATOM 1378 O O . LEU A 1 179 ? -4.200 -3.411 15.320 1.00 95.69 179 LEU A O 1
ATOM 1382 N N . THR A 1 180 ? -4.222 -1.551 16.561 1.00 92.31 180 THR A N 1
ATOM 1383 C CA . THR A 1 180 ? -5.682 -1.497 16.745 1.00 92.31 180 THR A CA 1
ATOM 1384 C C . THR A 1 180 ? -6.356 -0.834 15.544 1.00 92.31 180 THR A C 1
ATOM 1386 O O . THR A 1 180 ? -5.676 -0.339 14.655 1.00 92.31 180 THR A O 1
ATOM 1389 N N . ALA A 1 181 ? -7.686 -0.765 15.519 1.00 87.56 181 ALA A N 1
ATOM 1390 C CA . ALA A 1 181 ? -8.418 0.052 14.553 1.00 87.56 181 ALA A CA 1
ATOM 1391 C C . ALA A 1 181 ? -7.867 1.491 14.465 1.00 8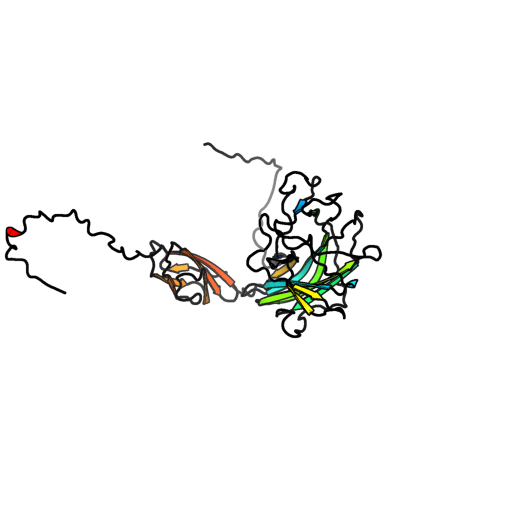7.56 181 ALA A C 1
ATOM 1393 O O . ALA A 1 181 ? -7.666 2.145 15.492 1.00 87.56 181 ALA A O 1
ATOM 1394 N N . GLY A 1 182 ? -7.653 1.980 13.242 1.00 91.25 182 GLY A N 1
ATOM 1395 C CA . GLY A 1 182 ? -7.073 3.296 12.976 1.00 91.25 182 GLY A CA 1
ATOM 1396 C C . GLY A 1 182 ? -6.325 3.364 11.645 1.00 91.25 182 GLY A C 1
ATOM 1397 O O . GLY A 1 182 ? -6.031 2.339 11.029 1.00 91.25 182 GLY A O 1
ATOM 1398 N N . THR A 1 183 ? -6.015 4.582 11.209 1.00 95.44 183 THR A N 1
ATOM 1399 C CA . THR A 1 183 ? -5.156 4.843 10.047 1.00 95.44 183 THR A CA 1
ATOM 1400 C C . THR A 1 183 ? -3.709 4.991 10.504 1.00 95.44 183 THR A C 1
ATOM 1402 O O . THR A 1 183 ? -3.418 5.721 11.452 1.00 95.44 183 THR A O 1
ATOM 1405 N N . TYR A 1 184 ? -2.806 4.300 9.820 1.00 98.56 184 TYR A N 1
ATOM 1406 C CA . TYR A 1 184 ? -1.378 4.273 10.095 1.00 98.56 184 TYR A CA 1
ATOM 1407 C C . TYR A 1 184 ? -0.602 4.650 8.844 1.00 98.56 184 TYR A C 1
ATOM 1409 O O . TYR A 1 184 ? -1.046 4.396 7.732 1.00 98.56 184 TYR A O 1
ATOM 1417 N N . TRP A 1 185 ? 0.586 5.205 9.041 1.00 98.69 185 TRP A N 1
ATOM 1418 C CA . TRP A 1 185 ? 1.538 5.487 7.976 1.00 98.69 185 TRP A CA 1
ATOM 1419 C C . TRP A 1 185 ? 2.767 4.617 8.168 1.00 98.69 185 TRP A C 1
ATOM 1421 O O . TRP A 1 185 ? 3.364 4.629 9.246 1.00 98.69 185 TRP A O 1
ATOM 1431 N N . VAL A 1 186 ? 3.162 3.874 7.141 1.00 98.75 186 VAL A N 1
ATOM 1432 C CA . VAL A 1 186 ? 4.435 3.149 7.122 1.00 98.75 186 VAL A CA 1
ATOM 1433 C C . VAL A 1 186 ? 5.460 3.981 6.362 1.00 98.75 186 VAL A C 1
ATOM 1435 O O . VAL A 1 186 ? 5.195 4.383 5.239 1.00 98.75 186 VAL A O 1
ATOM 1438 N N . GLU A 1 187 ? 6.622 4.246 6.963 1.00 98.56 187 GLU A N 1
ATOM 1439 C CA . GLU A 1 187 ? 7.772 4.882 6.302 1.00 98.56 187 GLU A CA 1
ATOM 1440 C C . GLU A 1 187 ? 8.875 3.834 6.112 1.00 98.56 187 GLU A C 1
ATOM 1442 O O . GLU A 1 187 ? 9.240 3.152 7.073 1.00 98.56 187 GLU A O 1
ATOM 1447 N N . TRP A 1 188 ? 9.441 3.718 4.909 1.00 98.50 188 TRP A N 1
ATOM 1448 C CA . TRP A 1 188 ? 10.529 2.785 4.615 1.00 98.50 188 TRP A CA 1
ATOM 1449 C C . TRP A 1 188 ? 11.643 3.396 3.758 1.00 98.50 188 TRP A C 1
ATOM 1451 O O . TRP A 1 188 ? 11.419 4.250 2.898 1.00 98.50 188 TRP A O 1
ATOM 1461 N N . SER A 1 189 ? 12.867 2.920 3.985 1.00 97.31 189 SER A N 1
ATOM 1462 C CA . SER A 1 189 ? 14.060 3.272 3.208 1.00 97.31 189 SER A CA 1
ATOM 1463 C C . SER A 1 189 ? 14.907 2.025 2.971 1.00 97.31 189 SER A C 1
ATOM 1465 O O . SER A 1 189 ? 15.009 1.164 3.848 1.00 97.31 189 SER A O 1
ATOM 1467 N N . LEU A 1 190 ? 15.498 1.914 1.784 1.00 95.38 190 LEU A N 1
ATOM 1468 C CA . LEU A 1 190 ? 16.282 0.755 1.353 1.00 95.38 190 LEU A CA 1
ATOM 1469 C C . LEU A 1 190 ? 17.744 1.144 1.101 1.00 95.38 190 LEU A C 1
ATOM 1471 O O . LEU A 1 190 ? 18.027 2.253 0.659 1.00 95.38 190 LEU A O 1
ATOM 1475 N N . SER A 1 191 ? 18.680 0.220 1.329 1.00 94.00 191 SER A N 1
ATOM 1476 C CA . SER A 1 191 ? 20.048 0.299 0.796 1.00 94.00 191 SER A CA 1
ATOM 1477 C C . SER A 1 191 ? 20.309 -0.855 -0.166 1.00 94.00 191 SER A C 1
ATOM 1479 O O . SER A 1 191 ? 19.764 -1.955 -0.028 1.00 94.00 191 SER A O 1
ATOM 1481 N N . GLY A 1 192 ? 21.140 -0.574 -1.165 1.00 90.75 192 GLY A N 1
ATOM 1482 C CA . GLY A 1 192 ? 21.683 -1.577 -2.068 1.00 90.75 192 GLY A CA 1
ATOM 1483 C C . GLY A 1 192 ? 23.027 -2.109 -1.579 1.00 90.75 192 GLY A C 1
ATOM 1484 O O . GLY A 1 192 ? 23.766 -1.389 -0.908 1.00 90.75 192 GLY A O 1
ATOM 1485 N N . ILE A 1 193 ? 23.369 -3.328 -2.007 1.00 89.75 193 ILE A N 1
ATOM 1486 C CA . ILE A 1 193 ? 24.742 -3.850 -1.912 1.00 89.75 193 ILE A CA 1
ATOM 1487 C C . ILE A 1 193 ? 25.728 -2.883 -2.588 1.00 89.75 193 ILE A C 1
ATOM 1489 O O . ILE A 1 193 ? 25.355 -2.157 -3.506 1.00 89.75 193 ILE A O 1
ATOM 1493 N N . ALA A 1 194 ? 27.012 -2.921 -2.221 1.00 84.12 194 ALA A N 1
ATOM 1494 C CA . ALA A 1 194 ? 28.024 -1.959 -2.691 1.00 84.12 194 ALA A CA 1
ATOM 1495 C C . ALA A 1 194 ? 28.136 -1.779 -4.228 1.00 84.12 194 ALA A C 1
ATOM 1497 O O . ALA A 1 194 ? 28.596 -0.739 -4.693 1.00 84.12 194 ALA A O 1
ATOM 1498 N N . SER A 1 195 ? 27.709 -2.760 -5.033 1.00 81.00 195 SER A N 1
ATOM 1499 C CA . SER A 1 195 ? 27.663 -2.675 -6.502 1.00 81.00 195 SER A CA 1
ATOM 1500 C C . SER A 1 195 ? 26.370 -2.060 -7.076 1.00 81.00 195 SER A C 1
ATOM 1502 O O . SER A 1 195 ? 26.188 -2.056 -8.292 1.00 81.00 195 SER A O 1
ATOM 1504 N N . VAL A 1 196 ? 25.443 -1.595 -6.233 1.00 83.69 196 VAL A N 1
ATOM 1505 C CA . VAL A 1 196 ? 24.100 -1.105 -6.595 1.00 83.69 196 VAL A CA 1
ATOM 1506 C C . VAL A 1 196 ? 23.906 0.319 -6.049 1.00 83.69 196 VAL A C 1
ATOM 1508 O O . VAL A 1 196 ? 23.448 0.495 -4.921 1.00 83.69 196 VAL A O 1
ATOM 1511 N N . PRO A 1 197 ? 24.231 1.366 -6.833 1.00 72.19 197 PRO A N 1
ATOM 1512 C CA . PRO A 1 197 ? 24.230 2.743 -6.333 1.00 72.19 197 PRO A CA 1
ATOM 1513 C C . PRO A 1 197 ? 22.831 3.373 -6.220 1.00 72.19 197 PRO A C 1
ATOM 1515 O O . PRO A 1 197 ? 22.640 4.273 -5.405 1.00 72.19 197 PRO A O 1
ATOM 1518 N N . SER A 1 198 ? 21.851 2.916 -7.012 1.00 86.31 198 SER A N 1
ATOM 1519 C CA . SER A 1 198 ? 20.522 3.542 -7.096 1.00 86.31 198 SER A CA 1
ATOM 1520 C C . SER A 1 198 ? 19.409 2.530 -7.335 1.00 86.31 198 SER A C 1
ATOM 1522 O O . SER A 1 198 ? 19.471 1.732 -8.267 1.00 86.31 198 SER A O 1
ATOM 1524 N N . HIS A 1 199 ? 18.346 2.628 -6.545 1.00 90.94 199 HIS A N 1
ATOM 1525 C CA . HIS A 1 199 ? 17.135 1.825 -6.665 1.00 90.94 199 HIS A CA 1
ATOM 1526 C C . HIS A 1 199 ? 15.893 2.698 -6.459 1.00 90.94 199 HIS A C 1
ATOM 1528 O O . HIS A 1 199 ? 15.977 3.797 -5.911 1.00 90.94 199 HIS A O 1
ATOM 1534 N N . PHE A 1 200 ? 14.747 2.206 -6.921 1.00 94.12 200 PHE A N 1
ATOM 1535 C CA . PHE A 1 200 ? 13.517 2.985 -7.022 1.00 94.12 200 PHE A CA 1
ATOM 1536 C C . PHE A 1 200 ? 12.295 2.146 -6.651 1.00 94.12 200 PHE A C 1
ATOM 1538 O O . PHE A 1 200 ? 12.226 0.958 -6.981 1.00 94.12 200 PHE A O 1
ATOM 1545 N N . GLY A 1 201 ? 11.311 2.791 -6.032 1.00 94.50 201 GLY A N 1
ATOM 1546 C CA . GLY A 1 201 ? 9.967 2.261 -5.849 1.00 94.50 201 GLY A CA 1
ATOM 1547 C C . GLY A 1 201 ? 9.121 2.468 -7.100 1.00 94.50 201 GLY A C 1
ATOM 1548 O O . GLY A 1 201 ? 8.995 3.613 -7.542 1.00 94.50 201 GLY A O 1
ATOM 1549 N N . PRO A 1 202 ? 8.523 1.417 -7.685 1.00 95.12 202 PRO A N 1
ATOM 1550 C CA . PRO A 1 202 ? 7.462 1.597 -8.662 1.00 95.12 202 PRO A CA 1
ATOM 1551 C C . PRO A 1 202 ? 6.225 2.156 -7.946 1.00 95.12 202 PRO A C 1
ATOM 1553 O O . PRO A 1 202 ? 5.857 1.665 -6.884 1.00 95.12 202 PRO A O 1
ATOM 1556 N N . ALA A 1 203 ? 5.569 3.155 -8.530 1.00 92.38 203 ALA A N 1
ATOM 1557 C CA . ALA A 1 203 ? 4.264 3.607 -8.051 1.00 92.38 203 ALA A CA 1
ATOM 1558 C C . ALA A 1 203 ? 3.180 2.536 -8.276 1.00 92.38 203 ALA A C 1
ATOM 1560 O O . ALA A 1 203 ? 3.293 1.705 -9.189 1.00 92.38 203 ALA A O 1
ATOM 1561 N N . SER A 1 204 ? 2.103 2.604 -7.491 1.00 91.69 204 SER A N 1
ATOM 1562 C CA . SER A 1 204 ? 0.866 1.861 -7.723 1.00 91.69 204 SER A CA 1
ATOM 1563 C C . SER A 1 204 ? 0.402 2.109 -9.158 1.00 91.69 204 SER A C 1
ATOM 1565 O O . SER A 1 204 ? 0.431 3.230 -9.669 1.00 91.69 204 SER A O 1
ATOM 1567 N N . THR A 1 205 ? 0.068 1.031 -9.855 1.00 88.75 205 THR A N 1
ATOM 1568 C CA . THR A 1 205 ? -0.122 1.020 -11.301 1.00 88.75 205 THR A CA 1
ATOM 1569 C C . THR A 1 205 ? -1.423 0.303 -11.639 1.00 88.75 205 THR A C 1
ATOM 1571 O O . THR A 1 205 ? -1.528 -0.917 -11.507 1.00 88.75 205 THR A O 1
ATOM 1574 N N . VAL A 1 206 ? -2.403 1.068 -12.124 1.00 86.38 206 VAL A N 1
ATOM 1575 C CA . VAL A 1 206 ? -3.694 0.573 -12.623 1.00 86.38 206 VAL A CA 1
ATOM 1576 C C . VAL A 1 206 ? -3.879 1.004 -14.073 1.00 86.38 206 VAL A C 1
ATOM 1578 O O . VAL A 1 206 ? -3.606 2.146 -14.436 1.00 86.38 206 VAL A O 1
ATOM 1581 N N . VAL A 1 207 ? -4.298 0.059 -14.917 1.00 88.75 207 VAL A N 1
ATOM 1582 C CA . VAL A 1 207 ? -4.374 0.244 -16.371 1.00 88.75 207 VAL A CA 1
ATOM 1583 C C . VAL A 1 207 ? -5.342 1.375 -16.728 1.00 88.75 207 VAL A C 1
ATOM 1585 O O . VAL A 1 207 ? -6.510 1.340 -16.354 1.00 88.75 207 VAL A O 1
ATOM 1588 N N . GLY A 1 208 ? -4.848 2.359 -17.480 1.00 87.25 208 GLY A N 1
ATOM 1589 C CA . GLY A 1 208 ? -5.605 3.517 -17.957 1.00 87.25 208 GLY A CA 1
ATOM 1590 C C . GLY A 1 208 ? -5.572 4.747 -17.044 1.00 87.25 208 GLY A C 1
ATOM 1591 O O . GLY A 1 208 ? -6.091 5.784 -17.447 1.00 87.25 208 GLY A O 1
ATOM 1592 N N . THR A 1 209 ? -4.959 4.680 -15.855 1.00 85.88 209 THR A N 1
ATOM 1593 C CA . THR A 1 209 ? -4.991 5.776 -14.866 1.00 85.88 209 THR A CA 1
ATOM 1594 C C . THR A 1 209 ? -3.606 6.143 -14.335 1.00 85.88 209 THR A C 1
ATOM 1596 O O . THR A 1 209 ? -2.866 5.279 -13.868 1.00 85.88 209 THR A O 1
ATOM 1599 N N . SER A 1 210 ? -3.270 7.435 -14.336 1.00 85.25 210 SER A N 1
ATOM 1600 C CA . SER A 1 210 ? -2.042 7.981 -13.732 1.00 85.25 210 SER A CA 1
ATOM 1601 C C . SER A 1 210 ? -2.104 8.114 -12.204 1.00 85.25 210 SER A C 1
ATOM 1603 O O . SER A 1 210 ? -1.064 8.072 -11.547 1.00 85.25 210 SER A O 1
ATOM 1605 N N . THR A 1 211 ? -3.314 8.262 -11.658 1.00 87.25 211 THR A N 1
ATOM 1606 C CA . THR A 1 211 ? -3.642 8.473 -10.240 1.00 87.25 211 THR A CA 1
ATOM 1607 C C . THR A 1 211 ? -4.997 7.835 -9.914 1.00 87.25 211 THR A C 1
ATOM 1609 O O . THR A 1 211 ? -5.775 7.555 -10.830 1.00 87.25 211 THR A O 1
ATOM 1612 N N . GLN A 1 212 ? -5.295 7.605 -8.634 1.00 84.50 212 GLN A N 1
ATOM 1613 C CA . GLN A 1 212 ? -6.562 7.037 -8.166 1.00 84.50 212 GLN A CA 1
ATOM 1614 C C . GLN A 1 212 ? -7.127 7.849 -6.983 1.00 84.50 212 GLN A C 1
ATOM 1616 O O . GLN A 1 212 ? -6.371 8.531 -6.289 1.00 84.50 212 GLN A O 1
ATOM 1621 N N . PRO A 1 213 ? -8.450 7.805 -6.724 1.00 84.19 213 PRO A N 1
ATOM 1622 C CA . PRO A 1 213 ? -9.026 8.391 -5.517 1.00 84.19 213 PRO A CA 1
ATOM 1623 C C . PRO A 1 213 ? -8.433 7.741 -4.264 1.00 84.19 213 PRO A C 1
ATOM 1625 O O . PRO A 1 213 ? -8.449 6.519 -4.146 1.00 84.19 213 PRO A O 1
ATOM 1628 N N . GLY A 1 214 ? -7.949 8.563 -3.335 1.00 86.12 214 GLY A N 1
ATOM 1629 C CA . GLY A 1 214 ? -7.250 8.113 -2.129 1.00 86.12 214 GLY A CA 1
ATOM 1630 C C . GLY A 1 214 ? -5.741 8.336 -2.182 1.00 86.12 214 GLY A C 1
ATOM 1631 O O . GLY A 1 214 ? -5.172 8.576 -1.121 1.00 86.12 214 GLY A O 1
ATOM 1632 N N . ASN A 1 215 ? -5.139 8.374 -3.383 1.00 91.06 215 ASN A N 1
ATOM 1633 C CA . ASN A 1 215 ? -3.690 8.496 -3.542 1.00 91.06 215 ASN A CA 1
ATOM 1634 C C . ASN A 1 215 ? -3.120 9.674 -2.742 1.00 91.06 215 ASN A C 1
ATOM 1636 O O . ASN A 1 215 ? -3.512 10.825 -2.967 1.00 91.06 215 ASN A O 1
ATOM 1640 N N . ASN A 1 216 ? -2.186 9.394 -1.837 1.00 94.31 216 ASN A N 1
ATOM 1641 C CA . ASN A 1 216 ? -1.651 10.378 -0.900 1.00 94.31 216 ASN A CA 1
ATOM 1642 C C . ASN A 1 216 ? -0.213 10.117 -0.425 1.00 94.31 216 ASN A C 1
ATOM 1644 O O . ASN A 1 216 ? 0.285 10.922 0.371 1.00 94.31 216 ASN A O 1
ATOM 1648 N N . ALA A 1 217 ? 0.451 9.056 -0.903 1.00 96.44 217 ALA A N 1
ATOM 1649 C CA . ALA A 1 217 ? 1.784 8.705 -0.428 1.00 96.44 217 ALA A CA 1
ATOM 1650 C C . ALA A 1 217 ? 2.793 9.857 -0.553 1.00 96.44 217 ALA A C 1
ATOM 1652 O O . ALA A 1 217 ? 2.621 10.843 -1.277 1.00 96.44 217 ALA A O 1
ATOM 1653 N N . LEU A 1 218 ? 3.890 9.727 0.181 1.00 96.62 218 LEU A N 1
ATOM 1654 C CA . LEU A 1 218 ? 4.884 10.760 0.407 1.00 96.62 218 LEU A CA 1
ATOM 1655 C C . LEU A 1 218 ? 6.289 10.252 0.081 1.00 96.62 218 LEU A C 1
ATOM 1657 O O . LEU A 1 218 ? 6.613 9.076 0.248 1.00 96.62 218 LEU A O 1
ATOM 1661 N N . GLN A 1 219 ? 7.159 11.179 -0.305 1.00 95.62 219 GLN A N 1
ATOM 1662 C CA . GLN A 1 219 ? 8.605 11.010 -0.288 1.00 95.62 219 GLN A CA 1
ATOM 1663 C C . GLN A 1 219 ? 9.194 11.946 0.770 1.00 95.62 219 GLN A C 1
ATOM 1665 O O . GLN A 1 219 ? 8.946 13.155 0.752 1.00 95.62 219 GLN A O 1
ATOM 1670 N N . HIS A 1 220 ? 9.999 11.391 1.669 1.00 96.19 220 HIS A N 1
ATOM 1671 C CA . HIS A 1 220 ? 10.810 12.152 2.612 1.00 96.19 220 HIS A CA 1
ATOM 1672 C C . HIS A 1 220 ? 12.195 12.367 2.006 1.00 96.19 220 HIS A C 1
ATOM 1674 O O . HIS A 1 220 ? 12.813 11.425 1.504 1.00 96.19 220 HIS A O 1
ATOM 1680 N N . ASN A 1 221 ? 12.717 13.579 2.130 1.00 96.00 221 ASN A N 1
ATOM 1681 C CA . ASN A 1 221 ? 14.145 13.839 2.098 1.00 96.00 221 ASN A CA 1
ATOM 1682 C C . ASN A 1 221 ? 14.599 14.156 3.526 1.00 96.00 221 ASN A C 1
ATOM 1684 O O . ASN A 1 221 ? 14.256 15.210 4.062 1.00 96.00 221 ASN A O 1
ATOM 1688 N N . PHE A 1 222 ? 15.354 13.249 4.141 1.00 93.94 222 PHE A N 1
ATOM 1689 C CA . PHE A 1 222 ? 15.932 13.431 5.478 1.00 93.94 222 PHE A CA 1
ATOM 1690 C C . PHE A 1 222 ? 17.418 13.833 5.431 1.00 93.94 222 PHE A C 1
ATOM 1692 O O . PHE A 1 222 ? 18.111 13.795 6.448 1.00 93.94 222 PHE A O 1
ATOM 1699 N N . GLY A 1 223 ? 17.921 14.216 4.252 1.00 92.94 223 GLY A N 1
ATOM 1700 C CA . GLY A 1 223 ? 19.261 14.769 4.069 1.00 92.94 223 GLY A CA 1
ATOM 1701 C C . GLY A 1 223 ? 19.356 16.243 4.469 1.00 92.94 223 GLY A C 1
ATOM 1702 O O . GLY A 1 223 ? 18.389 16.870 4.884 1.00 92.94 223 GLY A O 1
ATOM 1703 N N . THR A 1 224 ? 20.538 16.840 4.313 1.00 88.38 224 THR A N 1
ATOM 1704 C CA . THR A 1 224 ? 20.774 18.256 4.660 1.00 88.38 224 THR A CA 1
ATOM 1705 C C . THR A 1 224 ? 20.339 19.248 3.577 1.00 88.38 224 THR A C 1
ATOM 1707 O O . THR A 1 224 ? 20.141 20.427 3.868 1.00 88.38 224 THR A O 1
ATOM 1710 N N . THR A 1 225 ? 20.180 18.796 2.331 1.00 85.25 225 THR A N 1
ATOM 1711 C CA . THR A 1 225 ? 19.835 19.643 1.179 1.00 85.25 225 THR A CA 1
ATOM 1712 C C . THR A 1 225 ? 18.362 19.479 0.833 1.00 85.25 225 THR A C 1
ATOM 1714 O O . THR A 1 225 ? 17.968 18.404 0.394 1.00 85.25 225 THR A O 1
ATOM 1717 N N . ASN A 1 226 ? 17.571 20.546 0.979 1.00 85.25 226 ASN A N 1
ATOM 1718 C CA . ASN A 1 226 ? 16.110 20.549 0.799 1.00 85.25 226 ASN A CA 1
ATOM 1719 C C . ASN A 1 226 ? 15.368 19.465 1.627 1.00 85.25 226 ASN A C 1
ATOM 1721 O O . ASN A 1 226 ? 14.648 18.648 1.042 1.00 85.25 226 ASN A O 1
ATOM 1725 N N . PRO A 1 227 ? 15.573 19.410 2.962 1.00 93.19 227 PRO A N 1
ATOM 1726 C CA . PRO A 1 227 ? 14.896 18.451 3.829 1.00 93.19 227 PRO A CA 1
ATOM 1727 C C . PRO A 1 227 ? 13.384 18.675 3.864 1.00 93.19 227 PRO A C 1
ATOM 1729 O O . PRO A 1 227 ? 12.911 19.810 3.802 1.00 93.19 227 PRO A O 1
ATOM 1732 N N . GLY A 1 228 ? 12.640 17.593 4.069 1.00 94.94 228 GLY A N 1
ATOM 1733 C CA . GLY A 1 228 ? 11.204 17.629 4.311 1.00 94.94 228 GLY A CA 1
ATOM 1734 C C . GLY A 1 228 ? 10.426 16.595 3.513 1.00 94.94 228 GLY A C 1
ATOM 1735 O O . GLY A 1 228 ? 10.980 15.747 2.811 1.00 94.94 228 GLY A O 1
ATOM 1736 N N . TRP A 1 229 ? 9.109 16.676 3.647 1.00 95.88 229 TRP A N 1
ATOM 1737 C CA . TRP A 1 229 ? 8.161 15.786 2.997 1.00 95.88 229 TRP A CA 1
ATOM 1738 C C . TRP A 1 229 ? 7.591 16.427 1.739 1.00 95.88 229 TRP A C 1
ATOM 1740 O O . TRP A 1 229 ? 7.229 17.603 1.729 1.00 95.88 229 TRP A O 1
ATOM 1750 N N . THR A 1 230 ? 7.467 15.630 0.686 1.00 93.75 230 THR A N 1
ATOM 1751 C CA . THR A 1 230 ? 6.773 15.993 -0.551 1.00 93.75 230 THR A CA 1
ATOM 1752 C C . THR A 1 230 ? 5.780 14.893 -0.905 1.00 93.75 230 THR A C 1
ATOM 1754 O O . THR A 1 230 ? 5.989 13.736 -0.542 1.00 93.75 230 THR A O 1
ATOM 1757 N N . ALA A 1 231 ? 4.693 15.226 -1.601 1.00 92.50 231 ALA A N 1
ATOM 1758 C CA . ALA A 1 231 ? 3.787 14.204 -2.121 1.00 92.50 231 ALA A CA 1
ATOM 1759 C C . ALA A 1 231 ? 4.525 13.325 -3.139 1.00 92.50 231 ALA A C 1
ATOM 1761 O O . ALA A 1 231 ? 5.168 13.855 -4.046 1.00 92.50 231 ALA A O 1
ATOM 1762 N N . ALA A 1 232 ? 4.405 12.005 -3.034 1.00 91.88 232 ALA A N 1
ATOM 1763 C CA . ALA A 1 232 ? 4.770 11.092 -4.104 1.00 91.88 232 ALA A CA 1
ATOM 1764 C C . ALA A 1 232 ? 3.841 11.376 -5.291 1.00 91.88 232 ALA A C 1
ATOM 1766 O O . ALA A 1 232 ? 2.617 11.325 -5.173 1.00 91.88 232 ALA A O 1
ATOM 1767 N N . ASN A 1 233 ? 4.411 11.780 -6.424 1.00 88.69 233 ASN A N 1
ATOM 1768 C CA . ASN A 1 233 ? 3.635 12.282 -7.551 1.00 88.69 233 ASN A CA 1
ATOM 1769 C C . ASN A 1 233 ? 4.302 11.993 -8.900 1.00 88.69 233 ASN A C 1
ATOM 1771 O O . ASN A 1 233 ? 5.494 11.680 -8.987 1.00 88.69 233 ASN A O 1
ATOM 1775 N N . ASN A 1 234 ? 3.526 12.133 -9.975 1.00 77.88 234 ASN A N 1
ATOM 1776 C CA . ASN A 1 234 ? 4.066 12.158 -11.327 1.00 77.88 234 ASN A CA 1
ATOM 1777 C C . ASN A 1 234 ? 4.801 13.504 -11.552 1.00 77.88 234 ASN A C 1
ATOM 1779 O O . ASN A 1 234 ? 4.194 14.545 -11.771 1.00 77.88 234 ASN A O 1
ATOM 1783 N N . ALA A 1 235 ? 6.135 13.476 -11.493 1.00 69.81 235 ALA A N 1
ATOM 1784 C CA . ALA A 1 235 ? 7.001 14.649 -11.294 1.00 69.81 235 ALA A CA 1
ATOM 1785 C C . ALA A 1 235 ? 7.054 15.737 -12.406 1.00 69.81 235 ALA A C 1
ATOM 1787 O O . ALA A 1 235 ? 8.052 16.451 -12.507 1.00 69.81 235 ALA A O 1
ATOM 1788 N N . THR A 1 236 ? 6.033 15.895 -13.258 1.00 60.44 236 THR A N 1
ATOM 1789 C CA . THR A 1 236 ? 5.980 16.945 -14.293 1.00 60.44 236 THR A CA 1
ATOM 1790 C C . THR A 1 236 ? 4.618 17.632 -14.393 1.00 60.44 236 THR A C 1
ATOM 1792 O O . THR A 1 236 ? 3.596 16.991 -14.631 1.00 60.44 236 THR A O 1
ATOM 1795 N N . ALA A 1 237 ? 4.646 18.964 -14.321 1.00 50.06 237 ALA A N 1
ATOM 1796 C CA . ALA A 1 237 ? 3.556 19.877 -14.669 1.00 50.06 237 ALA A CA 1
ATOM 1797 C C . ALA A 1 237 ? 2.988 19.617 -16.094 1.00 50.06 237 ALA A C 1
ATOM 1799 O O . ALA A 1 237 ? 3.700 19.063 -16.934 1.00 50.06 237 ALA A O 1
ATOM 1800 N N . PRO A 1 238 ? 1.741 20.034 -16.416 1.00 56.03 238 PRO A N 1
ATOM 1801 C CA . PRO A 1 238 ? 0.875 20.954 -15.665 1.00 56.03 238 PRO A CA 1
ATOM 1802 C C . PRO A 1 238 ? 0.032 20.313 -14.555 1.00 56.03 238 PRO A C 1
ATOM 1804 O O . PRO A 1 238 ? -0.472 21.038 -13.704 1.00 56.03 238 PRO A O 1
ATOM 1807 N N . ALA A 1 239 ? -0.114 18.986 -14.536 1.00 63.56 239 ALA A N 1
ATOM 1808 C CA . ALA A 1 239 ? -0.905 18.274 -13.536 1.00 63.56 239 ALA A CA 1
ATOM 1809 C C . ALA A 1 239 ? -0.004 17.359 -12.698 1.00 63.56 239 ALA A C 1
ATOM 1811 O O . ALA A 1 239 ? 0.338 16.257 -13.126 1.00 63.56 239 ALA A O 1
ATOM 1812 N N . VAL A 1 240 ? 0.358 17.839 -11.506 1.00 79.88 240 VAL A N 1
ATOM 1813 C CA . VAL A 1 240 ? 1.013 17.038 -10.467 1.00 79.88 240 VAL A CA 1
ATOM 1814 C C . VAL A 1 240 ? -0.075 16.248 -9.740 1.00 79.88 240 VAL A C 1
ATOM 1816 O O . VAL A 1 240 ? -0.857 16.796 -8.967 1.00 79.88 240 VAL A O 1
ATOM 1819 N N . LEU A 1 241 ? -0.155 14.966 -10.058 1.00 87.31 241 LEU A N 1
ATOM 1820 C CA . LEU A 1 241 ? -1.125 13.993 -9.583 1.00 87.31 241 LEU A CA 1
ATOM 1821 C C . LEU A 1 241 ? -0.471 13.085 -8.531 1.00 87.31 241 LEU A C 1
ATOM 1823 O O . LEU A 1 241 ? 0.630 12.573 -8.769 1.00 87.31 241 LEU A O 1
ATOM 1827 N N . PRO A 1 242 ? -1.132 12.848 -7.386 1.00 89.75 242 PRO A N 1
ATOM 1828 C CA . PRO A 1 242 ? -0.580 12.015 -6.330 1.00 89.75 242 PRO A CA 1
ATOM 1829 C C . PRO A 1 242 ? -0.535 10.541 -6.746 1.00 89.75 242 PRO A C 1
ATOM 1831 O O . PRO A 1 242 ? -1.364 10.047 -7.520 1.00 89.75 242 PRO A O 1
ATOM 1834 N N . GLN A 1 243 ? 0.438 9.823 -6.209 1.00 91.38 243 GLN A N 1
ATOM 1835 C CA . GLN A 1 243 ? 0.674 8.404 -6.437 1.00 91.38 243 GLN A CA 1
ATOM 1836 C C . GLN A 1 243 ? 0.837 7.697 -5.100 1.00 91.38 243 GLN A C 1
ATOM 1838 O O . GLN A 1 243 ? 1.449 8.261 -4.203 1.00 91.38 243 GLN A O 1
ATOM 1843 N N . ASP A 1 244 ? 0.365 6.457 -5.022 1.00 93.81 244 ASP A N 1
ATOM 1844 C CA . ASP A 1 244 ? 0.687 5.550 -3.918 1.00 93.81 244 ASP A CA 1
ATOM 1845 C C . ASP A 1 244 ? 1.808 4.593 -4.309 1.00 93.81 244 ASP A C 1
ATOM 1847 O O . ASP A 1 244 ? 2.167 4.480 -5.487 1.00 93.81 244 ASP A O 1
ATOM 1851 N N . PHE A 1 245 ? 2.339 3.859 -3.338 1.00 95.81 245 PHE A N 1
ATOM 1852 C CA . PHE A 1 245 ? 3.251 2.748 -3.564 1.00 95.81 245 PHE A CA 1
ATOM 1853 C C . PHE A 1 245 ? 2.552 1.414 -3.289 1.00 95.81 245 PHE A C 1
ATOM 1855 O O . PHE A 1 245 ? 1.777 1.283 -2.342 1.00 95.81 245 PHE A O 1
ATOM 1862 N N . PRO A 1 246 ? 2.848 0.366 -4.075 1.00 95.94 246 PRO A N 1
ATOM 1863 C CA . PRO A 1 246 ? 2.382 -0.957 -3.739 1.00 95.94 246 PRO A CA 1
ATOM 1864 C C . PRO A 1 246 ? 3.148 -1.454 -2.511 1.00 95.94 246 PRO A C 1
ATOM 1866 O O . PRO A 1 246 ? 4.380 -1.405 -2.475 1.00 95.94 246 PRO A O 1
ATOM 1869 N N . PHE A 1 247 ? 2.430 -1.972 -1.521 1.00 97.88 247 PHE A N 1
ATOM 1870 C CA . PHE A 1 247 ? 3.013 -2.705 -0.398 1.00 97.88 247 PHE A CA 1
ATOM 1871 C C . PHE A 1 247 ? 2.006 -3.703 0.173 1.00 97.88 247 PHE A C 1
ATOM 1873 O O . PHE A 1 247 ? 0.816 -3.669 -0.142 1.00 97.88 247 PHE A O 1
ATOM 1880 N N . LYS A 1 248 ? 2.480 -4.624 1.012 1.00 97.19 248 LYS A N 1
ATOM 1881 C CA . LYS A 1 248 ? 1.620 -5.565 1.734 1.00 97.19 248 LYS A CA 1
ATOM 1882 C C . LYS A 1 248 ? 1.889 -5.540 3.224 1.00 97.19 248 LYS A C 1
ATOM 1884 O O . LYS A 1 248 ? 3.035 -5.407 3.647 1.00 97.19 248 LYS A O 1
ATOM 1889 N N . VAL A 1 249 ? 0.838 -5.771 4.001 1.00 97.81 249 VAL A N 1
ATOM 1890 C CA . VAL A 1 249 ? 0.910 -6.007 5.446 1.00 97.81 249 VAL A CA 1
ATOM 1891 C C . VAL A 1 249 ? 0.399 -7.418 5.705 1.00 97.81 249 VAL A C 1
ATOM 1893 O O . VAL A 1 249 ? -0.750 -7.727 5.393 1.00 97.81 249 VAL A O 1
ATOM 1896 N N . TYR A 1 250 ? 1.256 -8.277 6.256 1.00 95.94 250 TYR A N 1
ATOM 1897 C CA . TYR A 1 250 ? 0.919 -9.639 6.659 1.00 95.94 250 TYR A CA 1
ATOM 1898 C C . TYR A 1 250 ? 0.626 -9.655 8.158 1.00 95.94 250 TYR A C 1
ATOM 1900 O O . TYR A 1 250 ? 1.503 -9.363 8.980 1.00 95.94 250 TYR A O 1
ATOM 1908 N N . TYR A 1 251 ? -0.599 -10.017 8.520 1.00 93.75 251 TYR A N 1
ATOM 1909 C CA . TYR A 1 251 ? -1.080 -9.953 9.897 1.00 93.75 251 TYR A CA 1
ATOM 1910 C C . TYR A 1 251 ? -1.962 -11.149 10.251 1.00 93.75 251 TYR A C 1
ATOM 1912 O O . TYR A 1 251 ? -2.505 -11.822 9.380 1.00 93.75 251 TYR A O 1
ATOM 1920 N N . THR A 1 252 ? -2.146 -11.399 11.542 1.00 91.31 252 THR A N 1
ATOM 1921 C CA . THR A 1 252 ? -3.292 -12.166 12.045 1.00 91.31 252 THR A CA 1
ATOM 1922 C C . THR A 1 252 ? -4.218 -11.227 12.804 1.00 91.31 252 THR A C 1
ATOM 1924 O O . THR A 1 252 ? -3.760 -10.325 13.510 1.00 91.31 252 THR A O 1
ATOM 1927 N N . THR A 1 253 ? -5.530 -11.409 12.676 1.00 82.31 253 THR A N 1
ATOM 1928 C CA . THR A 1 253 ? -6.473 -10.682 13.527 1.00 82.31 253 THR A CA 1
ATOM 1929 C C . THR A 1 253 ? -6.529 -11.342 14.898 1.00 82.31 253 THR A C 1
ATOM 1931 O O . THR A 1 253 ? -6.743 -12.545 14.996 1.00 82.31 253 THR A O 1
ATOM 1934 N N . THR A 1 254 ? -6.384 -10.573 15.974 1.00 69.88 254 THR A N 1
ATOM 1935 C CA . THR A 1 254 ? -6.969 -10.974 17.260 1.00 69.88 254 THR A CA 1
ATOM 1936 C C . THR A 1 254 ? -8.395 -10.457 17.262 1.00 69.88 254 THR A C 1
ATOM 1938 O O . THR A 1 254 ? -8.633 -9.265 17.454 1.00 69.88 254 THR A O 1
ATOM 1941 N N . SER A 1 255 ? -9.360 -11.337 16.987 1.00 63.62 255 SER A N 1
ATOM 1942 C CA . SER A 1 255 ? -10.760 -10.934 17.081 1.00 63.62 255 SER A CA 1
ATOM 1943 C C . SER A 1 255 ? -11.129 -10.696 18.543 1.00 63.62 255 SER A C 1
ATOM 1945 O O . SER A 1 255 ? -10.903 -11.551 19.396 1.00 63.62 255 SER A O 1
ATOM 1947 N N . THR A 1 256 ? -11.732 -9.542 18.820 1.00 59.78 256 THR A N 1
ATOM 1948 C CA . THR A 1 256 ? -12.389 -9.249 20.102 1.00 59.78 256 THR A CA 1
ATOM 1949 C C . THR A 1 256 ? -13.756 -9.930 20.214 1.00 59.78 256 THR A C 1
ATOM 1951 O O . THR A 1 256 ? -14.383 -9.844 21.266 1.00 59.78 256 THR A O 1
ATOM 1954 N N . CYS A 1 257 ? -14.205 -10.626 19.159 1.00 67.62 257 CYS A N 1
ATOM 1955 C CA . CYS A 1 257 ? -15.409 -11.445 19.153 1.00 67.62 257 CYS A CA 1
ATOM 1956 C C . CYS A 1 257 ? -15.312 -12.561 20.200 1.00 67.62 257 CYS A C 1
ATOM 1958 O O . CYS A 1 257 ? -14.630 -13.568 20.014 1.00 67.62 257 CYS A O 1
ATOM 1960 N N . THR A 1 258 ? -16.017 -12.363 21.311 1.00 66.94 258 THR A N 1
ATOM 1961 C CA . THR A 1 258 ? -16.077 -13.293 22.453 1.00 66.94 258 THR A CA 1
ATOM 1962 C C . THR A 1 258 ? -17.329 -14.178 22.442 1.00 66.94 258 THR A C 1
ATOM 1964 O O . THR A 1 258 ? -17.557 -14.941 23.379 1.00 66.94 258 THR A O 1
ATOM 1967 N N . GLY A 1 259 ? -18.145 -14.096 21.387 1.00 72.12 259 GLY A N 1
ATOM 1968 C CA . GLY A 1 259 ? -19.437 -14.772 21.274 1.00 72.12 259 GLY A CA 1
ATOM 1969 C C . GLY A 1 259 ? -19.772 -15.210 19.841 1.00 72.12 259 GLY A C 1
ATOM 1970 O O . GLY A 1 259 ? -18.888 -15.280 18.989 1.00 72.12 259 GLY A O 1
ATOM 1971 N N . PRO A 1 260 ? -21.041 -15.544 19.554 1.00 80.62 260 PRO A N 1
ATOM 1972 C CA . PRO A 1 260 ? -21.487 -15.854 18.200 1.00 80.62 260 PRO A CA 1
ATOM 1973 C C . PRO A 1 260 ? -21.608 -14.589 17.335 1.00 80.62 260 PRO A C 1
ATOM 1975 O O . PRO A 1 260 ? -21.930 -13.508 17.828 1.00 80.62 260 PRO A O 1
ATOM 1978 N N . THR A 1 261 ? -21.426 -14.739 16.021 1.00 83.44 261 THR A N 1
ATOM 1979 C CA . THR A 1 261 ? -21.713 -13.689 15.031 1.00 83.44 261 THR A CA 1
ATOM 1980 C C . THR A 1 261 ? -23.166 -13.200 15.153 1.00 83.44 261 THR A C 1
ATOM 1982 O O . THR A 1 261 ? -24.077 -14.032 15.084 1.00 83.44 261 THR A O 1
ATOM 1985 N N . PRO A 1 262 ? -23.425 -11.884 15.302 1.00 88.62 262 PRO A N 1
ATOM 1986 C CA . PRO A 1 262 ? -24.784 -11.366 15.401 1.00 88.62 262 PRO A CA 1
ATOM 1987 C C . PRO A 1 262 ? -25.548 -11.574 14.089 1.00 88.62 262 PRO A C 1
ATOM 1989 O O . PRO A 1 262 ? -25.043 -11.296 13.000 1.00 88.62 262 PRO A O 1
ATOM 1992 N N . THR A 1 263 ? -26.789 -12.050 14.189 1.00 95.75 263 THR A N 1
ATOM 1993 C CA . THR A 1 263 ? -27.684 -12.203 13.032 1.00 95.75 263 THR A CA 1
ATOM 1994 C C . THR A 1 263 ? -28.416 -10.888 12.804 1.00 95.75 263 THR A C 1
ATOM 1996 O O . THR A 1 263 ? -29.464 -10.645 13.398 1.00 95.75 263 THR A O 1
ATOM 1999 N N . VAL A 1 264 ? -27.832 -10.017 11.981 1.00 95.69 264 VAL A N 1
ATOM 2000 C CA . VAL A 1 264 ? -28.387 -8.685 11.716 1.00 95.69 264 VAL A CA 1
ATOM 2001 C C . VAL A 1 264 ? -29.553 -8.781 10.733 1.00 95.69 264 VAL A C 1
ATOM 2003 O O . VAL A 1 264 ? -29.431 -9.368 9.658 1.00 95.69 264 VAL A O 1
ATOM 2006 N N . THR A 1 265 ? -30.684 -8.175 11.082 1.00 97.12 265 THR A N 1
ATOM 2007 C CA . THR A 1 265 ? -31.885 -8.094 10.235 1.00 97.12 265 THR A CA 1
ATOM 2008 C C . THR A 1 265 ? -32.365 -6.653 10.134 1.00 97.12 265 THR A C 1
ATOM 2010 O O . THR A 1 265 ? -32.155 -5.882 11.065 1.00 97.12 265 THR A O 1
ATOM 2013 N N . VAL A 1 266 ? -33.044 -6.293 9.042 1.00 97.44 266 VAL A N 1
ATOM 2014 C CA . VAL A 1 266 ? -33.675 -4.973 8.860 1.00 97.44 266 VAL A CA 1
ATOM 2015 C C . VAL A 1 266 ? -35.174 -5.138 8.636 1.00 97.44 266 VAL A C 1
ATOM 2017 O O . VAL A 1 266 ? -35.603 -6.054 7.935 1.00 97.44 266 VAL A O 1
ATOM 2020 N N . SER A 1 267 ? -35.960 -4.238 9.222 1.00 96.06 267 SER A N 1
ATOM 2021 C CA . SER A 1 267 ? -37.398 -4.105 9.001 1.00 96.06 267 SER A CA 1
ATOM 2022 C C . SER A 1 267 ? -37.763 -2.639 8.723 1.00 96.06 267 SER A C 1
ATOM 2024 O O . SER A 1 267 ? -37.248 -1.763 9.422 1.00 96.06 267 SER A O 1
ATOM 2026 N N . PRO A 1 268 ? -38.656 -2.343 7.760 1.00 95.25 268 PRO A N 1
ATOM 2027 C CA . PRO A 1 268 ? -39.206 -3.259 6.758 1.00 95.25 268 PRO A CA 1
ATOM 2028 C C . PRO A 1 268 ? -38.147 -3.663 5.710 1.00 95.25 268 PRO A C 1
ATOM 2030 O O . PRO A 1 268 ? -37.116 -3.008 5.578 1.00 95.25 268 PRO A O 1
ATOM 2033 N N . SER A 1 269 ? -38.386 -4.752 4.971 1.00 88.69 269 SER A N 1
ATOM 2034 C CA . SER A 1 269 ? -37.405 -5.345 4.038 1.00 88.69 269 SER A CA 1
ATOM 2035 C C . SER A 1 269 ? -37.917 -5.599 2.613 1.00 88.69 269 SER A C 1
ATOM 2037 O O . SER A 1 269 ? -37.151 -6.045 1.761 1.00 88.69 269 SER A O 1
ATOM 2039 N N . THR A 1 270 ? -39.191 -5.316 2.322 1.00 87.19 270 THR A N 1
ATOM 2040 C CA . THR A 1 270 ? -39.829 -5.588 1.021 1.00 87.19 270 THR A CA 1
ATOM 2041 C C . THR A 1 270 ? -40.642 -4.391 0.528 1.00 87.19 270 THR A C 1
ATOM 2043 O O . THR A 1 270 ? -41.241 -3.676 1.325 1.00 87.19 270 THR A O 1
ATOM 2046 N N . ASN A 1 271 ? -40.684 -4.189 -0.797 1.00 83.69 271 ASN A N 1
ATOM 2047 C CA . ASN A 1 271 ? -41.494 -3.163 -1.478 1.00 83.69 271 ASN A CA 1
ATOM 2048 C C . ASN A 1 271 ? -41.296 -1.729 -0.946 1.00 83.69 271 ASN A C 1
ATOM 2050 O O . ASN A 1 271 ? -42.254 -0.995 -0.716 1.00 83.69 271 ASN A O 1
ATOM 2054 N N . LEU A 1 272 ? -40.036 -1.336 -0.746 1.00 91.12 272 LEU A N 1
ATOM 2055 C CA . LEU A 1 272 ? -39.670 -0.058 -0.139 1.00 91.12 272 LEU A CA 1
ATOM 2056 C C . LEU A 1 272 ? -39.507 1.046 -1.187 1.00 91.12 272 LEU A C 1
ATOM 2058 O O . LEU A 1 272 ? -38.758 0.876 -2.152 1.00 91.12 272 LEU A O 1
ATOM 2062 N N . CYS A 1 273 ? -40.126 2.198 -0.938 1.00 91.69 273 CYS A N 1
ATOM 2063 C CA . CYS A 1 273 ? -39.894 3.453 -1.652 1.00 91.69 273 CYS A CA 1
ATOM 2064 C C . CYS A 1 273 ? -39.580 4.545 -0.620 1.00 91.69 273 CYS A C 1
ATOM 2066 O O . CYS A 1 273 ? -40.237 4.603 0.418 1.00 91.69 273 CYS A O 1
ATOM 2068 N N . GLY A 1 274 ? -38.584 5.392 -0.883 1.00 88.56 274 GLY A N 1
ATOM 2069 C CA . GLY A 1 274 ? -38.260 6.517 0.000 1.00 88.56 274 GLY A CA 1
ATOM 2070 C C . GLY A 1 274 ? -39.347 7.610 0.001 1.00 88.56 274 GLY A C 1
ATOM 2071 O O . GLY A 1 274 ? -40.044 7.761 -1.003 1.00 88.56 274 GLY A O 1
ATOM 2072 N N . PRO A 1 275 ? -39.481 8.419 1.070 1.00 93.50 275 PRO A N 1
ATOM 2073 C CA . PRO A 1 275 ? -38.806 8.299 2.363 1.00 93.50 275 PRO A CA 1
ATOM 2074 C C . PRO A 1 275 ? -39.360 7.128 3.195 1.00 93.50 275 PRO A C 1
ATOM 2076 O O . PRO A 1 275 ? -40.569 7.006 3.375 1.00 93.50 275 PRO A O 1
ATOM 2079 N N . VAL A 1 276 ? -38.481 6.289 3.750 1.00 95.88 276 VAL A N 1
ATOM 2080 C CA . VAL A 1 276 ? -38.861 5.140 4.592 1.00 95.88 276 VAL A CA 1
ATOM 2081 C C . VAL A 1 276 ? -37.958 5.017 5.816 1.00 95.88 276 VAL A C 1
ATOM 2083 O O . VAL A 1 276 ? -36.742 5.152 5.714 1.00 95.88 276 VAL A O 1
ATOM 2086 N N . THR A 1 277 ? -38.540 4.737 6.982 1.00 97.12 277 THR A N 1
ATOM 2087 C CA . THR A 1 277 ? -37.776 4.440 8.201 1.00 97.12 277 THR A CA 1
ATOM 2088 C C . THR A 1 277 ? -37.396 2.962 8.235 1.00 97.12 277 THR A C 1
ATOM 2090 O O . THR A 1 277 ? -38.264 2.095 8.158 1.00 97.12 277 THR A O 1
ATOM 2093 N N . LEU A 1 278 ? -36.103 2.687 8.375 1.00 96.94 278 LEU A N 1
ATOM 2094 C CA . LEU A 1 278 ? -35.500 1.365 8.495 1.00 96.94 278 LEU A CA 1
ATOM 2095 C C . LEU A 1 278 ? -35.031 1.157 9.936 1.00 96.94 278 LEU A C 1
ATOM 2097 O O . LEU A 1 278 ? -34.362 2.025 10.497 1.00 96.94 278 LEU A O 1
ATOM 2101 N N . THR A 1 279 ? -35.321 -0.007 10.509 1.00 97.88 279 THR A N 1
ATOM 2102 C CA . THR A 1 279 ? -34.836 -0.421 11.830 1.00 97.88 279 THR A CA 1
ATOM 2103 C C . THR A 1 279 ? -34.056 -1.722 11.704 1.00 97.88 279 THR A C 1
ATOM 2105 O O . THR A 1 279 ? -34.599 -2.741 11.276 1.00 97.88 279 THR A O 1
ATOM 2108 N N . ALA A 1 280 ? -32.784 -1.689 12.090 1.00 96.94 280 ALA A N 1
ATOM 2109 C CA . ALA A 1 280 ? -31.938 -2.859 12.237 1.00 96.94 280 ALA A CA 1
ATOM 2110 C C . ALA A 1 280 ? -32.075 -3.476 13.638 1.00 96.94 280 ALA A C 1
ATOM 2112 O O . ALA A 1 280 ? -32.274 -2.779 14.633 1.00 96.94 280 ALA A O 1
ATOM 2113 N N . SER A 1 281 ? -31.950 -4.798 13.710 1.00 96.88 281 SER A N 1
ATOM 2114 C CA . SER A 1 281 ? -31.960 -5.575 14.951 1.00 96.88 281 SER A CA 1
ATOM 2115 C C . SER A 1 281 ? -30.932 -6.709 14.903 1.00 96.88 281 SER A C 1
ATOM 2117 O O . SER A 1 281 ? -30.413 -7.037 13.837 1.00 96.88 281 SER A O 1
ATOM 2119 N N . GLY A 1 282 ? -30.666 -7.335 16.053 1.00 94.06 282 GLY A N 1
ATOM 2120 C CA . GLY A 1 282 ? -29.760 -8.486 16.174 1.00 94.06 282 GLY A CA 1
ATOM 2121 C C . GLY A 1 282 ? -28.327 -8.152 16.603 1.00 94.06 282 GLY A C 1
ATOM 2122 O O . GLY A 1 282 ? -27.523 -9.069 16.742 1.00 94.06 282 GLY A O 1
ATOM 2123 N N . ALA A 1 283 ? -28.020 -6.874 16.842 1.00 93.44 283 ALA A N 1
ATOM 2124 C CA . ALA A 1 283 ? -26.742 -6.388 17.357 1.00 93.44 283 ALA A CA 1
ATOM 2125 C C . ALA A 1 283 ? -26.878 -5.283 18.439 1.00 93.44 283 ALA A C 1
ATOM 2127 O O . ALA A 1 283 ? -27.984 -4.819 18.731 1.00 93.44 283 ALA A O 1
ATOM 2128 N N . THR A 1 284 ? -25.760 -4.862 19.042 1.00 90.31 284 THR A N 1
ATOM 2129 C CA . THR A 1 284 ? -25.684 -3.733 19.990 1.00 90.31 284 THR A CA 1
ATOM 2130 C C . THR A 1 284 ? -25.498 -2.406 19.254 1.00 90.31 284 THR A C 1
ATOM 2132 O O . THR A 1 284 ? -26.304 -1.495 19.422 1.00 90.31 284 THR A O 1
ATOM 2135 N N . ASP A 1 285 ? -24.478 -2.328 18.398 1.00 88.19 285 ASP A N 1
ATOM 2136 C CA . ASP A 1 285 ? -24.123 -1.133 17.626 1.00 88.19 285 ASP A CA 1
ATOM 2137 C C . ASP A 1 285 ? -24.401 -1.350 16.137 1.00 88.19 285 ASP A C 1
ATOM 2139 O O . ASP A 1 285 ? -24.277 -2.474 15.649 1.00 88.19 285 ASP A O 1
ATOM 2143 N N . TYR A 1 286 ? -24.739 -0.283 15.404 1.00 91.12 286 TYR A N 1
ATOM 2144 C CA . TYR A 1 286 ? -25.084 -0.351 13.978 1.00 91.12 286 TYR A CA 1
ATOM 2145 C C . TYR A 1 286 ? -24.481 0.806 13.181 1.00 91.12 286 TYR A C 1
ATOM 2147 O O . TYR A 1 286 ? -24.548 1.963 13.610 1.00 91.12 286 TYR A O 1
ATOM 2155 N N . THR A 1 287 ? -23.968 0.504 11.988 1.00 85.81 287 THR A N 1
ATOM 2156 C CA . THR A 1 287 ? -23.519 1.487 10.990 1.00 85.81 287 THR A CA 1
ATOM 2157 C C . THR A 1 287 ? -24.093 1.177 9.607 1.00 85.81 287 THR A C 1
ATOM 2159 O O . THR A 1 287 ? -24.271 0.013 9.248 1.00 85.81 287 THR A O 1
ATOM 2162 N N . TRP A 1 288 ? -24.391 2.217 8.827 1.00 91.12 288 TRP A N 1
ATOM 2163 C CA . TRP A 1 288 ? -25.099 2.136 7.546 1.00 91.12 288 TRP A CA 1
ATOM 2164 C C . TRP A 1 288 ? -24.316 2.809 6.415 1.00 91.12 288 TRP A C 1
ATOM 2166 O O . TRP A 1 288 ? -23.788 3.911 6.581 1.00 91.12 288 TRP A O 1
ATOM 2176 N N . THR A 1 289 ? -24.279 2.169 5.245 1.00 79.06 289 THR A N 1
ATOM 2177 C CA . THR A 1 289 ? -23.671 2.701 4.011 1.00 79.06 289 THR A CA 1
ATOM 2178 C C . THR A 1 289 ? -24.497 2.308 2.774 1.00 79.06 289 THR A C 1
ATOM 2180 O O . THR A 1 289 ? -25.190 1.296 2.826 1.00 79.06 289 THR A O 1
ATOM 2183 N N . PRO A 1 290 ? -24.451 3.048 1.646 1.00 89.75 290 PRO A N 1
ATOM 2184 C CA . PRO A 1 290 ? -23.835 4.365 1.471 1.00 89.75 290 PRO A CA 1
ATOM 2185 C C . PRO A 1 290 ? -24.577 5.453 2.263 1.00 89.75 290 PRO A C 1
ATOM 2187 O O . PRO A 1 290 ? -25.680 5.241 2.752 1.00 89.75 290 PRO A O 1
ATOM 2190 N N . THR A 1 291 ? -23.967 6.629 2.398 1.00 82.50 291 THR A N 1
ATOM 2191 C CA . THR A 1 291 ? -24.524 7.738 3.196 1.00 82.50 291 THR A CA 1
ATOM 2192 C C . THR A 1 291 ? -25.613 8.531 2.462 1.00 82.50 291 THR A C 1
ATOM 2194 O O . THR A 1 291 ? -26.420 9.210 3.093 1.00 82.50 291 THR A O 1
ATOM 2197 N N . ALA A 1 292 ? -25.650 8.450 1.128 1.00 86.38 292 ALA A N 1
ATOM 2198 C CA . ALA A 1 292 ? -26.570 9.210 0.290 1.00 86.38 292 ALA A CA 1
ATOM 2199 C C . ALA A 1 292 ? -28.036 8.869 0.607 1.00 86.38 292 ALA A C 1
ATOM 2201 O O . ALA A 1 292 ? -28.441 7.708 0.572 1.00 86.38 292 ALA A O 1
ATOM 2202 N N . GLY A 1 293 ? -28.834 9.894 0.908 1.00 88.94 293 GLY A N 1
ATOM 2203 C CA . GLY A 1 293 ? -30.251 9.750 1.246 1.00 88.94 293 GLY A CA 1
ATOM 2204 C C . GLY A 1 293 ? -30.544 9.234 2.660 1.00 88.94 293 GLY A C 1
ATOM 2205 O O . GLY A 1 293 ? -31.718 9.138 2.996 1.00 88.94 293 GLY A O 1
ATOM 2206 N N . LEU A 1 294 ? -29.548 8.923 3.499 1.00 90.50 294 LEU A N 1
ATOM 2207 C CA . LEU A 1 294 ? -29.789 8.542 4.898 1.00 90.50 294 LEU A CA 1
ATOM 2208 C C . LEU A 1 294 ? -29.845 9.764 5.824 1.00 90.50 294 LEU A C 1
ATOM 2210 O O . LEU A 1 294 ? -29.040 10.684 5.701 1.00 90.50 294 LEU A O 1
ATOM 2214 N N . SER A 1 295 ? -30.744 9.737 6.811 1.00 91.50 295 SER A N 1
ATOM 2215 C CA . SER A 1 295 ? -30.819 10.752 7.874 1.00 91.50 295 SER A CA 1
ATOM 2216 C C . SER A 1 295 ? -29.643 10.698 8.860 1.00 91.50 295 SER A C 1
ATOM 2218 O O . SER A 1 295 ? -29.312 11.700 9.487 1.00 91.50 295 SER A O 1
ATOM 2220 N N . THR A 1 296 ? -29.037 9.522 9.029 1.00 81.38 296 THR A N 1
ATOM 2221 C CA . THR A 1 296 ? -27.820 9.270 9.812 1.00 81.38 296 THR A CA 1
ATOM 2222 C C . THR A 1 296 ? -27.178 7.968 9.329 1.00 81.38 296 THR A C 1
ATOM 2224 O O . THR A 1 296 ? -27.849 7.114 8.751 1.00 81.38 296 THR A O 1
ATOM 2227 N N . THR A 1 297 ? -25.878 7.807 9.560 1.00 85.00 297 THR A N 1
ATOM 2228 C CA . THR A 1 297 ? -25.102 6.608 9.204 1.00 85.00 297 THR A CA 1
ATOM 2229 C C . THR A 1 297 ? -24.870 5.674 10.392 1.00 85.00 297 THR A C 1
ATOM 2231 O O . THR A 1 297 ? -24.216 4.643 10.243 1.00 85.00 297 THR A O 1
ATOM 2234 N N . THR A 1 298 ? -25.386 6.010 11.576 1.00 85.44 298 THR A N 1
ATOM 2235 C CA . THR A 1 298 ? -25.183 5.257 12.821 1.00 85.44 298 THR A CA 1
ATOM 2236 C C . THR A 1 298 ? -26.483 5.087 13.601 1.00 85.44 298 THR A C 1
ATOM 2238 O O . THR A 1 298 ? -27.376 5.934 13.546 1.00 85.44 298 THR A O 1
ATOM 2241 N N . GLY A 1 299 ? -26.569 3.994 14.361 1.00 89.94 299 GLY A N 1
ATOM 2242 C CA . GLY A 1 299 ? -27.722 3.663 15.198 1.00 89.94 299 GLY A CA 1
ATOM 2243 C C . GLY A 1 299 ? -28.697 2.680 14.547 1.00 89.94 299 GLY A C 1
ATOM 2244 O O . GLY A 1 299 ? -28.662 2.423 13.342 1.00 89.94 299 GLY A O 1
ATOM 2245 N N . ALA A 1 300 ? -29.558 2.087 15.376 1.00 95.88 300 ALA A N 1
ATOM 2246 C CA . ALA A 1 300 ? -30.476 1.033 14.949 1.00 95.88 300 ALA A CA 1
ATOM 2247 C C . ALA A 1 300 ? -31.554 1.529 13.970 1.00 95.88 300 ALA A C 1
ATOM 2249 O O . ALA A 1 300 ? -32.000 0.751 13.135 1.00 95.88 300 ALA A O 1
ATOM 2250 N N . THR A 1 301 ? -31.957 2.801 14.038 1.00 96.94 301 THR A N 1
ATOM 2251 C CA . THR A 1 301 ? -33.032 3.361 13.206 1.00 96.94 301 THR A CA 1
ATOM 2252 C C . THR A 1 301 ? -32.527 4.518 12.348 1.00 96.94 301 THR A C 1
ATOM 2254 O O . THR A 1 301 ? -31.952 5.471 12.870 1.00 96.94 301 THR A O 1
ATOM 2257 N N . VAL A 1 302 ? -32.788 4.451 11.040 1.00 95.81 302 VAL A N 1
ATOM 2258 C CA . VAL A 1 302 ? -32.434 5.481 10.047 1.00 95.81 302 VAL A CA 1
ATOM 2259 C C . VAL A 1 302 ? -33.613 5.745 9.114 1.00 95.81 302 VAL A C 1
ATOM 2261 O O . VAL A 1 302 ? -34.392 4.838 8.837 1.00 95.81 302 VAL A O 1
ATOM 2264 N N . THR A 1 303 ? -33.739 6.958 8.579 1.00 96.62 303 THR A N 1
ATOM 2265 C CA . THR A 1 303 ? -34.686 7.249 7.491 1.00 96.62 303 THR A CA 1
ATOM 2266 C C . THR A 1 303 ? -33.931 7.309 6.171 1.00 96.62 303 THR A C 1
ATOM 2268 O O . THR A 1 303 ? -32.981 8.079 6.040 1.00 96.62 303 THR A O 1
ATOM 2271 N N . ALA A 1 304 ? -34.354 6.499 5.204 1.00 95.00 304 ALA A N 1
ATOM 2272 C CA . ALA A 1 304 ? -33.802 6.415 3.862 1.00 95.00 304 ALA A CA 1
ATOM 2273 C C . ALA A 1 304 ? -34.718 7.113 2.845 1.00 95.00 304 ALA A C 1
ATOM 2275 O O . ALA A 1 304 ? -35.845 6.683 2.593 1.00 95.00 304 ALA A O 1
ATOM 2276 N N . SER A 1 305 ? -34.193 8.167 2.228 1.00 94.12 305 SER A N 1
ATOM 2277 C CA . SER A 1 305 ? -34.844 9.026 1.236 1.00 94.12 305 SER A CA 1
ATOM 2278 C C . SER A 1 305 ? -33.991 9.135 -0.044 1.00 94.12 305 SER A C 1
ATOM 2280 O O . SER A 1 305 ? -33.563 10.235 -0.401 1.00 94.12 305 SER A O 1
ATOM 2282 N N . PRO A 1 306 ? -33.659 8.018 -0.721 1.00 93.62 306 PRO A N 1
ATOM 2283 C CA . PRO A 1 306 ? -32.800 8.055 -1.900 1.00 93.62 306 PRO A CA 1
ATOM 2284 C C . PRO A 1 306 ? -33.497 8.675 -3.122 1.00 93.62 306 PRO A C 1
ATOM 2286 O O . PRO A 1 306 ? -34.696 8.493 -3.337 1.00 93.62 306 PRO A O 1
ATOM 2289 N N . THR A 1 307 ? -32.719 9.358 -3.965 1.00 89.94 307 THR A N 1
ATOM 2290 C CA . THR A 1 307 ? -33.168 9.930 -5.252 1.00 89.94 307 THR A CA 1
ATOM 2291 C C . THR A 1 307 ? -33.049 8.954 -6.428 1.00 89.94 307 THR A C 1
ATOM 2293 O O . THR A 1 307 ? -33.667 9.160 -7.468 1.00 89.94 307 THR A O 1
ATOM 2296 N N . THR A 1 308 ? -32.284 7.874 -6.267 1.00 90.31 308 THR A N 1
ATOM 2297 C CA . THR A 1 308 ? -32.149 6.744 -7.200 1.00 90.31 308 THR A CA 1
ATOM 2298 C C . THR A 1 308 ? -32.189 5.440 -6.402 1.00 90.31 308 THR A C 1
ATOM 2300 O O . THR A 1 308 ? -31.757 5.421 -5.251 1.00 90.31 308 THR A O 1
ATOM 2303 N N . THR A 1 309 ? -32.714 4.342 -6.957 1.00 93.88 309 THR A N 1
ATOM 2304 C CA . THR A 1 309 ? -32.816 3.068 -6.215 1.00 93.88 309 THR A CA 1
ATOM 2305 C C . THR A 1 309 ? -31.463 2.660 -5.628 1.00 93.88 309 THR A C 1
ATOM 2307 O O . THR A 1 309 ? -30.499 2.446 -6.360 1.00 93.88 309 THR A O 1
ATOM 2310 N N . THR A 1 310 ? -31.402 2.567 -4.299 1.00 91.88 310 THR A N 1
ATOM 2311 C CA . THR A 1 310 ? -30.158 2.417 -3.537 1.00 91.88 310 THR A CA 1
ATOM 2312 C C . THR A 1 310 ? -30.238 1.182 -2.648 1.00 91.88 310 THR A C 1
ATOM 2314 O O . THR A 1 310 ? -31.211 0.983 -1.919 1.00 91.88 310 THR A O 1
ATOM 2317 N N . THR A 1 311 ? -29.197 0.350 -2.689 1.00 95.31 311 THR A N 1
ATOM 2318 C CA . THR A 1 311 ? -29.015 -0.756 -1.741 1.00 95.31 311 THR A CA 1
ATOM 2319 C C . THR A 1 311 ? -28.153 -0.279 -0.583 1.00 95.31 311 THR A C 1
ATOM 2321 O O . THR A 1 311 ? -26.976 0.025 -0.769 1.00 95.31 311 THR A O 1
ATOM 2324 N N . TYR A 1 312 ? -28.738 -0.240 0.609 1.00 90.81 312 TYR A N 1
ATOM 2325 C CA . TYR A 1 312 ? -28.039 0.050 1.850 1.00 90.81 312 TYR A CA 1
ATOM 2326 C C . TYR A 1 312 ? -27.542 -1.244 2.497 1.00 90.81 312 TYR A C 1
ATOM 2328 O O . TYR A 1 312 ? -28.248 -2.250 2.531 1.00 90.81 312 TYR A O 1
ATOM 2336 N N . THR A 1 313 ? -26.327 -1.209 3.030 1.00 92.81 313 THR A N 1
ATOM 2337 C CA . THR A 1 313 ? -25.742 -2.242 3.885 1.00 92.81 313 THR A CA 1
ATOM 2338 C C . THR A 1 313 ? -25.756 -1.735 5.318 1.00 92.81 313 THR A C 1
ATOM 2340 O O . THR A 1 313 ? -25.257 -0.639 5.579 1.00 92.81 313 THR A O 1
ATOM 2343 N N . VAL A 1 314 ? -26.279 -2.535 6.246 1.00 95.19 314 VAL A N 1
ATOM 2344 C CA . VAL A 1 314 ? -26.094 -2.311 7.682 1.00 95.19 314 VAL A CA 1
ATOM 2345 C C . VAL A 1 314 ? -25.087 -3.313 8.233 1.00 95.19 314 VAL A C 1
ATOM 2347 O O . VAL A 1 314 ? -25.140 -4.509 7.937 1.00 95.19 314 VAL A O 1
ATOM 2350 N N . THR A 1 315 ? -24.163 -2.810 9.041 1.00 88.94 315 THR A N 1
ATOM 2351 C CA . THR A 1 315 ? -23.194 -3.596 9.804 1.00 88.94 315 THR A CA 1
ATOM 2352 C C . THR A 1 315 ? -23.565 -3.504 11.273 1.00 88.94 315 THR A C 1
ATOM 2354 O O . THR A 1 315 ? -23.651 -2.403 11.810 1.00 88.94 315 THR A O 1
ATOM 2357 N N . GLY A 1 316 ? -23.807 -4.646 11.912 1.00 91.06 316 GLY A N 1
ATOM 2358 C CA . GLY A 1 316 ? -24.129 -4.748 13.331 1.00 91.06 316 GLY A CA 1
ATOM 2359 C C . GLY A 1 316 ? -22.981 -5.370 14.123 1.00 91.06 316 GLY A C 1
ATOM 2360 O O . GLY A 1 316 ? -22.398 -6.365 13.687 1.00 91.06 316 GLY A O 1
ATOM 2361 N N . VAL A 1 317 ? -22.668 -4.812 15.294 1.00 84.69 317 VAL A N 1
ATOM 2362 C CA . VAL A 1 317 ? -21.598 -5.292 16.183 1.00 84.69 317 VAL A CA 1
ATOM 2363 C C . VAL A 1 317 ? -22.162 -5.702 17.544 1.00 84.69 317 VAL A C 1
ATOM 2365 O O . VAL A 1 317 ? -23.024 -5.030 18.104 1.00 84.69 317 VAL A O 1
ATOM 2368 N N . THR A 1 318 ? -21.710 -6.833 18.088 1.00 85.38 318 THR A N 1
ATOM 2369 C CA . THR A 1 318 ? -22.024 -7.296 19.455 1.00 85.38 318 THR A CA 1
ATOM 2370 C C . THR A 1 318 ? -20.805 -7.969 20.051 1.00 85.38 318 THR A C 1
ATOM 2372 O O . THR A 1 318 ? -20.309 -8.930 19.473 1.00 85.38 318 THR A O 1
ATOM 2375 N N . ALA A 1 319 ? -20.310 -7.482 21.193 1.00 79.69 319 ALA A N 1
ATOM 2376 C CA . ALA A 1 319 ? -19.154 -8.063 21.890 1.00 79.69 319 ALA A CA 1
ATOM 2377 C C . ALA A 1 319 ? -17.941 -8.350 20.965 1.00 79.69 319 ALA A C 1
ATOM 2379 O O . ALA A 1 319 ? -17.316 -9.404 21.058 1.00 79.69 319 ALA A O 1
ATOM 2380 N N . GLY A 1 320 ? -17.659 -7.431 20.028 1.00 72.62 320 GLY A N 1
ATOM 2381 C CA . GLY A 1 320 ? -16.591 -7.541 19.019 1.00 72.62 320 GLY A CA 1
ATOM 2382 C C . GLY A 1 320 ? -16.918 -8.401 17.787 1.00 72.62 320 GLY A C 1
ATOM 2383 O O . GLY A 1 320 ? -16.179 -8.380 16.806 1.00 72.62 320 GLY A O 1
ATOM 2384 N N . CYS A 1 321 ? -18.029 -9.136 17.797 1.00 79.75 321 CYS A N 1
ATOM 2385 C CA . CYS A 1 321 ? -18.505 -9.936 16.672 1.00 79.75 321 CYS A CA 1
ATOM 2386 C C . CYS A 1 321 ? -19.290 -9.068 15.682 1.00 79.75 321 CYS A C 1
ATOM 2388 O O . CYS A 1 321 ? -20.159 -8.299 16.094 1.00 79.75 321 CYS A O 1
ATOM 2390 N N . VAL A 1 322 ? -19.014 -9.211 14.383 1.00 83.50 322 VAL A N 1
ATOM 2391 C CA . VAL A 1 322 ? -19.602 -8.389 13.311 1.00 83.50 322 VAL A CA 1
ATOM 2392 C C . VAL A 1 322 ? -20.501 -9.235 12.415 1.00 83.50 322 VAL A C 1
ATOM 2394 O O . VAL A 1 322 ? -20.065 -10.263 11.904 1.00 83.50 322 VAL A O 1
ATOM 2397 N N . GLY A 1 323 ? -21.728 -8.774 12.188 1.00 88.88 323 GLY A N 1
ATOM 2398 C CA . GLY A 1 323 ? -22.660 -9.313 11.199 1.00 88.88 323 GLY A CA 1
ATOM 2399 C C . GLY A 1 323 ? -23.124 -8.215 10.245 1.00 88.88 323 GLY A C 1
ATOM 2400 O O . GLY A 1 323 ? -23.071 -7.031 10.578 1.00 88.88 323 GLY A O 1
ATOM 2401 N N . THR A 1 324 ? -23.577 -8.585 9.051 1.00 91.94 324 THR A N 1
ATOM 2402 C CA . THR A 1 324 ? -24.057 -7.633 8.039 1.00 91.94 324 THR A CA 1
ATOM 2403 C C . THR A 1 324 ? -25.340 -8.122 7.385 1.00 91.94 324 THR A C 1
ATOM 2405 O O . THR A 1 324 ? -25.602 -9.322 7.309 1.00 91.94 324 THR A O 1
ATOM 2408 N N . THR A 1 325 ? -26.145 -7.184 6.895 1.00 95.19 325 THR A N 1
ATOM 2409 C CA . THR A 1 325 ? -27.264 -7.467 5.991 1.00 95.19 325 THR A CA 1
ATOM 2410 C C . THR A 1 325 ? -27.517 -6.267 5.080 1.00 95.19 325 THR A C 1
ATOM 2412 O O . THR A 1 325 ? -26.967 -5.184 5.302 1.00 95.19 325 THR A O 1
ATOM 2415 N N . THR A 1 326 ? -28.321 -6.448 4.037 1.00 94.62 326 THR A N 1
ATOM 2416 C CA . THR A 1 326 ? -28.625 -5.406 3.051 1.00 94.62 326 THR A CA 1
ATOM 2417 C C . THR A 1 326 ? -30.125 -5.204 2.881 1.00 94.62 326 THR A C 1
ATOM 2419 O O . THR A 1 326 ? -30.931 -6.102 3.119 1.00 94.62 326 THR A O 1
ATOM 2422 N N . VAL A 1 327 ? -30.505 -3.998 2.465 1.00 96.44 327 VAL A N 1
ATOM 2423 C CA . VAL A 1 327 ? -31.883 -3.618 2.157 1.00 96.44 327 VAL A CA 1
ATOM 2424 C C . VAL A 1 327 ? -31.891 -2.660 0.967 1.00 96.44 327 VAL A C 1
ATOM 2426 O O . VAL A 1 327 ? -31.099 -1.721 0.911 1.00 96.44 327 VAL A O 1
ATOM 2429 N N . THR A 1 328 ? -32.770 -2.890 -0.006 1.00 96.06 328 THR A N 1
ATOM 2430 C CA . THR A 1 328 ? -32.891 -2.030 -1.193 1.00 96.06 328 THR A CA 1
ATOM 2431 C C . THR A 1 328 ? -34.110 -1.129 -1.058 1.00 96.06 328 THR A C 1
ATOM 2433 O O . THR A 1 328 ? -35.221 -1.609 -0.840 1.00 96.06 328 THR A O 1
ATOM 2436 N N . VAL A 1 329 ? -33.896 0.178 -1.203 1.00 94.94 329 VAL A N 1
ATOM 2437 C CA . VAL A 1 329 ? -34.938 1.208 -1.163 1.00 94.94 329 VAL A CA 1
ATOM 2438 C C . VAL A 1 329 ? -35.020 1.859 -2.537 1.00 94.94 329 VAL A C 1
ATOM 2440 O O . VAL A 1 329 ? -34.030 2.394 -3.041 1.00 94.94 329 VAL A O 1
ATOM 2443 N N . ASN A 1 330 ? -36.196 1.804 -3.160 1.00 93.81 330 ASN A N 1
ATOM 2444 C CA . ASN A 1 330 ? -36.432 2.494 -4.421 1.00 93.81 330 ASN A CA 1
ATOM 2445 C C . ASN A 1 330 ? -36.511 4.005 -4.210 1.00 93.81 330 ASN A C 1
ATOM 2447 O O . ASN A 1 330 ? -36.904 4.475 -3.137 1.00 93.81 330 ASN A O 1
ATOM 2451 N N . ALA A 1 331 ? -36.175 4.760 -5.256 1.00 90.75 331 ALA A N 1
ATOM 2452 C CA . ALA A 1 331 ? -36.432 6.192 -5.272 1.00 90.75 331 ALA A CA 1
ATOM 2453 C C . ALA A 1 331 ? -37.915 6.471 -4.977 1.00 90.75 331 ALA A C 1
ATOM 2455 O O . ALA A 1 331 ? -38.800 5.757 -5.458 1.00 90.75 331 ALA A O 1
ATOM 2456 N N . GLY A 1 332 ? -38.177 7.498 -4.169 1.00 79.81 332 GLY A N 1
ATOM 2457 C CA . GLY A 1 332 ? -39.539 7.979 -3.955 1.00 79.81 332 GLY A CA 1
ATOM 2458 C C . GLY A 1 332 ? -40.157 8.527 -5.245 1.00 79.81 332 GLY A C 1
ATOM 2459 O O . GLY A 1 332 ? -39.421 8.868 -6.176 1.00 79.81 332 GLY A O 1
ATOM 2460 N N . PRO A 1 333 ? -41.494 8.654 -5.322 1.00 71.50 333 PRO A N 1
ATOM 2461 C CA . PRO A 1 333 ? -42.121 9.362 -6.427 1.00 71.50 333 PRO A CA 1
ATOM 2462 C C . PRO A 1 333 ? -41.617 10.810 -6.446 1.00 71.50 333 PRO A C 1
ATOM 2464 O O . PRO A 1 333 ? -41.900 11.594 -5.540 1.00 71.50 333 PRO A O 1
ATOM 2467 N N . THR A 1 334 ? -40.871 11.176 -7.486 1.00 65.06 334 THR A N 1
ATOM 2468 C CA . THR A 1 334 ? -40.609 12.583 -7.792 1.00 65.06 334 THR A CA 1
ATOM 2469 C C . THR A 1 334 ? -41.943 13.240 -8.114 1.00 65.06 334 THR A C 1
ATOM 2471 O O . THR A 1 334 ? -42.669 12.723 -8.967 1.00 65.06 334 THR A O 1
ATOM 2474 N N . SER A 1 335 ? -42.265 14.361 -7.463 1.00 63.25 335 SER A N 1
ATOM 2475 C CA . SER A 1 335 ? -43.444 15.161 -7.804 1.00 63.25 335 SER A CA 1
ATOM 2476 C C . SER A 1 335 ? -43.480 15.390 -9.312 1.00 63.25 335 SER A C 1
ATOM 2478 O O . SER A 1 335 ? -42.553 15.981 -9.864 1.00 63.25 335 SER A O 1
ATOM 2480 N N . ALA A 1 336 ? -44.520 14.889 -9.980 1.00 55.22 336 ALA A N 1
ATOM 2481 C CA . ALA A 1 336 ? -44.682 15.088 -11.409 1.00 55.22 336 ALA A CA 1
ATOM 2482 C C . ALA A 1 336 ? -44.987 16.569 -11.654 1.00 55.22 336 ALA A C 1
ATOM 2484 O O . ALA A 1 336 ? -46.103 17.032 -11.416 1.00 55.22 336 ALA A O 1
ATOM 2485 N N . GLU A 1 337 ? -43.983 17.321 -12.096 1.00 57.38 337 GLU A N 1
ATOM 2486 C CA . GLU A 1 337 ? -44.183 18.686 -12.558 1.00 57.38 337 GLU A CA 1
ATOM 2487 C C . GLU A 1 337 ? -44.975 18.621 -13.870 1.00 57.38 337 GLU A C 1
ATOM 2489 O O . GLU A 1 337 ? -44.512 18.048 -14.860 1.00 57.38 337 GLU A O 1
ATOM 2494 N N . LEU A 1 338 ? -46.205 19.147 -13.860 1.00 55.22 338 LEU A N 1
ATOM 2495 C CA . LEU A 1 338 ? -47.116 19.103 -15.004 1.00 55.22 338 LEU A CA 1
ATOM 2496 C C . LEU A 1 338 ? -46.652 20.096 -16.082 1.00 55.22 338 LEU A C 1
ATOM 2498 O O . LEU A 1 338 ? -47.210 21.181 -16.245 1.00 55.22 338 LEU A O 1
ATOM 2502 N N . THR A 1 339 ? -45.602 19.729 -16.814 1.00 58.31 339 THR A N 1
ATOM 2503 C CA . THR A 1 339 ? -44.968 20.547 -17.856 1.00 58.31 339 THR A CA 1
ATOM 2504 C C . THR A 1 339 ? -45.757 20.513 -19.168 1.00 58.31 339 THR A C 1
ATOM 2506 O O . THR A 1 339 ? -45.280 20.073 -20.210 1.00 58.31 339 THR A O 1
ATOM 2509 N N . GLY A 1 340 ? -46.991 21.016 -19.115 1.00 54.44 340 GLY A N 1
ATOM 2510 C CA . GLY A 1 340 ? -47.823 21.237 -20.292 1.00 54.44 340 GLY A CA 1
ATOM 2511 C C . GLY A 1 340 ? -49.312 21.119 -20.003 1.00 54.44 340 GLY A C 1
ATOM 2512 O O . GLY A 1 340 ? -49.852 20.018 -19.937 1.00 54.44 340 GLY A O 1
ATOM 2513 N N . VAL A 1 341 ? -49.997 22.263 -19.943 1.00 52.75 341 VAL A N 1
ATOM 2514 C CA . VAL A 1 341 ? -51.366 22.314 -20.466 1.00 52.75 341 VAL A CA 1
ATOM 2515 C C . VAL A 1 341 ? -51.209 22.337 -21.983 1.00 52.75 341 VAL A C 1
ATOM 2517 O O . VAL A 1 341 ? -50.650 23.295 -22.516 1.00 52.75 341 VAL A O 1
ATOM 2520 N N . ASP A 1 342 ? -51.626 21.274 -22.669 1.00 55.19 342 ASP A N 1
ATOM 2521 C CA . ASP A 1 342 ? -51.685 21.273 -24.132 1.00 55.19 342 ASP A CA 1
ATOM 2522 C C . ASP A 1 342 ? -52.687 22.359 -24.582 1.00 55.19 342 ASP A C 1
ATOM 2524 O O . ASP A 1 342 ? -53.863 22.273 -24.208 1.00 55.19 342 ASP A O 1
ATOM 2528 N N . PRO A 1 343 ? -52.271 23.377 -25.367 1.00 52.91 343 PRO A N 1
ATOM 2529 C CA . PRO A 1 343 ? -53.168 24.434 -25.835 1.00 52.91 343 PRO A CA 1
ATOM 2530 C C . PRO A 1 343 ? -54.326 23.944 -26.725 1.00 52.91 343 PRO A C 1
ATOM 2532 O O . PRO A 1 343 ? -55.182 24.750 -27.084 1.00 52.91 343 PRO A O 1
ATOM 2535 N N . GLY A 1 344 ? -54.349 22.661 -27.112 1.00 58.09 344 GLY A N 1
ATOM 2536 C CA . GLY A 1 344 ? -55.399 22.047 -27.928 1.00 58.09 344 GLY A CA 1
ATOM 2537 C C . GLY A 1 344 ? -56.591 21.434 -27.177 1.00 58.09 344 GLY A C 1
ATOM 2538 O O . GLY A 1 344 ? -57.574 21.080 -27.831 1.00 58.09 344 GLY A O 1
ATOM 2539 N N . VAL A 1 345 ? -56.561 21.289 -25.844 1.00 50.09 345 VAL A N 1
ATOM 2540 C CA . VAL A 1 345 ? -57.653 20.610 -25.108 1.00 50.09 345 VAL A CA 1
ATOM 2541 C C . VAL A 1 345 ? -58.842 21.548 -24.877 1.00 50.09 345 VAL A C 1
ATOM 2543 O O . VAL A 1 345 ? -58.977 22.193 -23.837 1.00 50.09 345 VAL A O 1
ATOM 2546 N N . ILE A 1 346 ? -59.757 21.578 -25.848 1.00 52.69 346 ILE A N 1
ATOM 2547 C CA . ILE A 1 346 ? -61.119 22.078 -25.640 1.00 52.69 346 ILE A CA 1
ATOM 2548 C C . ILE A 1 346 ? -61.877 21.036 -24.809 1.00 52.69 346 ILE A C 1
ATOM 2550 O O . ILE A 1 346 ? -62.116 19.920 -25.270 1.00 52.69 346 ILE A O 1
ATOM 2554 N N . PHE A 1 347 ? -62.292 21.406 -23.597 1.00 51.72 347 PHE A N 1
ATOM 2555 C CA . PHE A 1 347 ? -63.213 20.606 -22.788 1.00 51.72 347 PHE A CA 1
ATOM 2556 C C . PHE A 1 347 ? -64.646 20.698 -23.339 1.00 51.72 347 PHE A C 1
ATOM 2558 O O . PHE A 1 347 ? -65.518 21.300 -22.713 1.00 51.72 347 PHE A O 1
ATOM 2565 N N . ASP A 1 348 ? -64.917 20.069 -24.488 1.00 52.47 348 ASP A N 1
ATOM 2566 C CA . ASP A 1 348 ? -66.298 19.723 -24.843 1.00 52.47 348 ASP A CA 1
ATOM 2567 C C . ASP A 1 348 ? -66.737 18.497 -24.030 1.00 52.47 348 ASP A C 1
ATOM 2569 O O . ASP A 1 348 ? -66.654 17.344 -24.451 1.00 52.47 348 ASP A O 1
ATOM 2573 N N . GLN A 1 349 ? -67.148 18.785 -22.799 1.00 50.97 349 GLN A N 1
ATOM 2574 C CA . GLN A 1 349 ? -67.877 17.878 -21.920 1.00 50.97 349 GLN A CA 1
ATOM 2575 C C . GLN A 1 349 ? -69.157 18.570 -21.435 1.00 50.97 349 GLN A C 1
ATOM 2577 O O . GLN A 1 349 ? -69.413 18.600 -20.237 1.00 50.97 349 GLN A O 1
ATOM 2582 N N . ASN A 1 350 ? -69.932 19.166 -22.358 1.00 48.50 350 ASN A N 1
ATOM 2583 C CA . ASN A 1 350 ? -71.360 19.520 -22.212 1.00 48.50 350 ASN A CA 1
ATOM 2584 C C . ASN A 1 350 ? -71.846 19.929 -20.794 1.00 48.50 350 ASN A C 1
ATOM 2586 O O . ASN A 1 350 ? -72.879 19.458 -20.311 1.00 48.50 350 ASN A O 1
ATOM 2590 N N . PHE A 1 351 ? -71.127 20.829 -20.114 1.00 52.41 351 PHE A N 1
ATOM 2591 C CA . PHE A 1 351 ? -71.431 21.197 -18.721 1.00 52.41 351 PHE A CA 1
ATOM 2592 C C . PHE A 1 351 ? -72.530 22.270 -18.574 1.00 52.41 351 PHE A C 1
ATOM 2594 O O . PHE A 1 351 ? -72.901 22.623 -17.456 1.00 52.41 351 PHE A O 1
ATOM 2601 N N . ASP A 1 352 ? -73.131 22.706 -19.688 1.00 56.38 352 ASP A N 1
ATOM 2602 C CA . ASP A 1 352 ? -74.365 23.512 -19.713 1.00 56.38 352 ASP A CA 1
ATOM 2603 C C . ASP A 1 352 ? -75.630 22.692 -19.366 1.00 56.38 352 ASP A C 1
ATOM 2605 O O . ASP A 1 352 ? -76.722 23.242 -19.236 1.00 56.38 352 ASP A O 1
ATOM 2609 N N . GLY A 1 353 ? -75.497 21.376 -19.152 1.00 52.69 353 GLY A N 1
ATOM 2610 C CA . GLY A 1 353 ? -76.580 20.485 -18.708 1.00 52.69 353 GLY A CA 1
ATOM 2611 C C . GLY A 1 353 ? -77.029 20.651 -17.246 1.00 52.69 353 GLY A C 1
ATOM 2612 O O . GLY A 1 353 ? -77.921 19.926 -16.810 1.00 52.69 353 GLY A O 1
ATOM 2613 N N . GLY A 1 354 ? -76.439 21.589 -16.496 1.00 55.09 354 GLY A N 1
ATOM 2614 C CA . GLY A 1 354 ? -76.768 21.870 -15.096 1.00 55.09 354 GLY A CA 1
ATOM 2615 C C . GLY A 1 354 ? -76.202 20.851 -14.097 1.00 55.09 354 GLY A C 1
ATOM 2616 O O . GLY A 1 354 ? -76.176 19.644 -14.332 1.00 55.09 354 GLY A O 1
ATOM 2617 N N . LEU A 1 355 ? -75.756 21.336 -12.934 1.00 57.78 355 LEU A N 1
ATOM 2618 C CA . LEU A 1 355 ? -75.306 20.467 -11.843 1.00 57.78 355 LEU A CA 1
ATOM 2619 C C . LEU A 1 355 ? -76.489 19.643 -11.293 1.00 57.78 355 LEU A C 1
ATOM 2621 O O . LEU A 1 355 ? -77.515 20.234 -10.942 1.00 57.78 355 LEU A O 1
ATOM 2625 N N . PRO A 1 356 ? -76.371 18.306 -11.150 1.00 60.22 356 PRO A N 1
ATOM 2626 C CA . PRO A 1 356 ? -77.410 17.505 -10.513 1.00 60.22 356 PRO A CA 1
ATOM 2627 C C . PRO A 1 356 ? -77.630 17.952 -9.062 1.00 60.22 356 PRO A C 1
ATOM 2629 O O . PRO A 1 356 ? -76.676 18.119 -8.300 1.00 60.22 356 PRO A O 1
ATOM 2632 N N . ALA A 1 357 ? -78.896 18.117 -8.668 1.00 58.31 357 ALA A N 1
ATOM 2633 C CA . ALA A 1 357 ? -79.317 18.809 -7.441 1.00 58.31 357 ALA A CA 1
ATOM 2634 C C . ALA A 1 357 ? -78.895 18.160 -6.098 1.00 58.31 357 ALA A C 1
ATOM 2636 O O . ALA A 1 357 ? -79.308 18.620 -5.037 1.00 58.31 357 ALA A O 1
ATOM 2637 N N . ASN A 1 358 ? -78.103 17.086 -6.124 1.00 58.16 358 ASN A N 1
ATOM 2638 C CA . ASN A 1 358 ? -77.610 16.353 -4.958 1.00 58.16 358 ASN A CA 1
ATOM 2639 C C . ASN A 1 358 ? -76.098 16.513 -4.696 1.00 58.16 358 ASN A C 1
ATOM 2641 O O . ASN A 1 358 ? -75.598 15.931 -3.733 1.00 58.16 358 ASN A O 1
ATOM 2645 N N . TRP A 1 359 ? -75.368 17.294 -5.499 1.00 48.06 359 TRP A N 1
ATOM 2646 C CA . TRP A 1 359 ? -73.943 17.562 -5.268 1.00 48.06 359 TRP A CA 1
ATOM 2647 C C . TRP A 1 359 ? -73.739 18.782 -4.362 1.00 48.06 359 TRP A C 1
ATOM 2649 O O . TRP A 1 359 ? -73.685 19.923 -4.817 1.00 48.06 359 TRP A O 1
ATOM 2659 N N . LEU A 1 360 ? -73.595 18.528 -3.059 1.00 51.19 360 LEU A N 1
ATOM 2660 C CA . LEU A 1 360 ? -73.060 19.506 -2.109 1.00 51.19 360 LEU A CA 1
ATOM 2661 C C . LEU A 1 360 ? -71.559 19.698 -2.357 1.00 51.19 360 LEU A C 1
ATOM 2663 O O . LEU A 1 360 ? -70.784 18.749 -2.244 1.00 51.19 360 LEU A O 1
ATOM 2667 N N . SER A 1 361 ? -71.135 20.932 -2.633 1.00 50.75 361 SER A N 1
ATOM 2668 C CA . SER A 1 361 ? -69.716 21.290 -2.671 1.00 50.75 361 SER A CA 1
ATOM 2669 C C . SER A 1 361 ? -69.129 21.267 -1.257 1.00 50.75 361 SER A C 1
ATOM 2671 O O . SER A 1 361 ? -69.290 22.223 -0.494 1.00 50.75 361 SER A O 1
ATOM 2673 N N . VAL A 1 362 ? -68.432 20.189 -0.903 1.00 46.72 362 VAL A N 1
ATOM 2674 C CA . VAL A 1 362 ? -67.583 20.150 0.292 1.00 46.72 362 VAL A CA 1
ATOM 2675 C C . VAL A 1 362 ? -66.165 20.512 -0.134 1.00 46.72 362 VAL A C 1
ATOM 2677 O O . VAL A 1 362 ? -65.383 19.647 -0.518 1.00 46.72 362 VAL A O 1
ATOM 2680 N N . ASN A 1 363 ? -65.852 21.808 -0.092 1.00 41.75 363 ASN A N 1
ATOM 2681 C CA . ASN A 1 363 ? -64.473 22.274 -0.198 1.00 41.75 363 ASN A CA 1
ATOM 2682 C C . ASN A 1 363 ? -63.756 22.015 1.132 1.00 41.75 363 ASN A C 1
ATOM 2684 O O . ASN A 1 363 ? -64.211 22.501 2.169 1.00 41.75 363 ASN A O 1
ATOM 2688 N N . ASN A 1 364 ? -62.631 21.305 1.069 1.00 40.44 364 ASN A N 1
ATOM 2689 C CA . ASN A 1 364 ? -61.525 21.372 2.026 1.00 40.44 364 ASN A CA 1
ATOM 2690 C C . ASN A 1 364 ? -60.238 20.972 1.296 1.00 40.44 364 ASN A C 1
ATOM 2692 O O . ASN A 1 364 ? -60.208 19.825 0.798 1.00 40.44 364 ASN A O 1
#